Protein AF-A0A5K0VAE9-F1 (afdb_monomer)

Secondary structure (DSSP, 8-state):
-----TTB-HHHHHHHHHSS-HHHHHHHHHHHHHHHHHHHHHHHSBSS--GGGHHHHHHHHHHHHHHTT--HHHHHHTTGGGGS-S---BTTB-BHHHHHTSTTHHHHHHHHSS-TTSHHHHHHHHHHHHHHHHHHHTT--HHHHHHHHHHHHHHHHHH-SSS-HHHHHHHHHT-S--BPP-

Foldseek 3Di:
DQQDLPQFPLVQLLVCQVVPVLLQNLLLLLLSLLLSLLVVCLVPQFSADAPVCLVVVLVVSLVVSVVSNRDSCSCVVSVVSLSRDNALPQVRDTGLVSLCPQPLLVLLLVLLLDQLPDVVSLVSNVVSVVVSLCSRNPPDDDVSSVSVLSSSLSSSSSVNPPYDNQRNSCSSSVHPDGGDDD

Nearest PDB structures (foldseek):
  6cip-assembly1_B  TM=4.469E-01  e=4.928E+00  Moorella thermoacetica ATCC 39073
  6cio-assembly2_C  TM=4.211E-01  e=5.435E+00  Moorella thermoacetica ATCC 39073

Organism: NCBI:txid210225

InterPro domains:
  IPR043891 SPARK domain [PF19160] (1-148)

Radius of gyration: 15.4 Å; Cα contacts (8 Å, |Δi|>4): 280; chains: 1; bounding box: 35×40×41 Å

Mean predicted aligned error: 5.02 Å

Structure (mmCIF, N/CA/C/O backbone):
data_AF-A0A5K0VAE9-F1
#
_entry.id   AF-A0A5K0VAE9-F1
#
loop_
_atom_site.group_PDB
_atom_site.id
_atom_site.type_symbol
_atom_site.label_atom_id
_atom_site.label_alt_id
_atom_site.label_comp_id
_atom_site.label_asym_id
_atom_site.label_entity_id
_atom_site.label_seq_id
_atom_site.pdbx_PDB_ins_code
_atom_site.Cartn_x
_atom_site.Cartn_y
_atom_site.Cartn_z
_atom_site.occupancy
_atom_site.B_iso_or_equiv
_atom_site.auth_seq_id
_atom_site.auth_comp_id
_atom_site.auth_asym_id
_atom_site.auth_atom_id
_atom_site.pdbx_PDB_model_num
ATOM 1 N N . CYS A 1 1 ? -4.876 -12.327 -9.443 1.00 90.69 1 CYS A N 1
ATOM 2 C CA . CYS A 1 1 ? -4.536 -11.531 -8.250 1.00 90.69 1 CYS A CA 1
ATOM 3 C C . CYS A 1 1 ? -5.481 -10.339 -8.162 1.00 90.69 1 CYS A C 1
ATOM 5 O O . CYS A 1 1 ? -5.686 -9.727 -9.202 1.00 90.69 1 CYS A O 1
ATOM 7 N N . PRO A 1 2 ? -6.063 -10.003 -6.994 1.00 92.00 2 PRO A N 1
ATOM 8 C CA . PRO A 1 2 ? -6.942 -8.837 -6.859 1.00 92.00 2 PRO A CA 1
ATOM 9 C C . PRO A 1 2 ? -6.206 -7.499 -6.647 1.00 92.00 2 PRO A C 1
ATOM 11 O O . PRO A 1 2 ? -6.856 -6.464 -6.541 1.00 92.00 2 PRO A O 1
ATOM 14 N N . LEU A 1 3 ? -4.872 -7.501 -6.550 1.00 92.94 3 LEU A N 1
ATOM 15 C CA . LEU A 1 3 ? -4.084 -6.280 -6.390 1.00 92.94 3 LEU A CA 1
ATOM 16 C C . LEU A 1 3 ? -3.934 -5.568 -7.733 1.00 92.94 3 LEU A C 1
ATOM 18 O O . LEU A 1 3 ? -3.272 -6.072 -8.638 1.00 92.94 3 LEU A O 1
ATOM 22 N N . ASP A 1 4 ? -4.539 -4.388 -7.833 1.00 91.44 4 ASP A N 1
ATOM 23 C CA . ASP A 1 4 ? -4.518 -3.561 -9.034 1.00 91.44 4 ASP A CA 1
ATOM 24 C C . ASP A 1 4 ? -3.496 -2.418 -8.930 1.00 91.44 4 ASP A C 1
ATOM 26 O O . ASP A 1 4 ? -3.670 -1.467 -8.158 1.00 91.44 4 ASP A O 1
ATOM 30 N N . LEU A 1 5 ? -2.449 -2.504 -9.753 1.00 92.38 5 LEU A N 1
ATOM 31 C CA . LEU A 1 5 ? -1.377 -1.510 -9.873 1.00 92.38 5 LEU A CA 1
ATOM 32 C C . LEU A 1 5 ? -1.713 -0.374 -10.858 1.00 92.38 5 LEU A C 1
ATOM 34 O O . LEU A 1 5 ? -0.865 0.487 -11.105 1.00 92.38 5 LEU A O 1
ATOM 38 N N . SER A 1 6 ? -2.915 -0.345 -11.440 1.00 90.44 6 SER A N 1
ATOM 39 C CA . SER A 1 6 ? -3.319 0.665 -12.422 1.00 90.44 6 SER A CA 1
ATOM 40 C C . SER A 1 6 ? -3.149 2.110 -11.922 1.00 90.44 6 SER A C 1
ATOM 42 O O . SER A 1 6 ? -3.259 2.424 -10.731 1.00 90.44 6 SER A O 1
ATOM 44 N N . GLY A 1 7 ? -2.859 3.026 -12.846 1.00 87.50 7 GLY A N 1
ATOM 45 C CA . GLY A 1 7 ? -2.622 4.441 -12.542 1.00 87.50 7 GLY A CA 1
ATOM 46 C C . GLY A 1 7 ? -1.246 4.748 -11.942 1.00 87.50 7 GLY A C 1
ATOM 47 O O . GLY A 1 7 ? -0.912 5.926 -11.815 1.00 87.50 7 GLY A O 1
ATOM 48 N N . SER A 1 8 ? -0.440 3.732 -11.617 1.00 92.12 8 SER A N 1
ATOM 49 C CA . SER A 1 8 ? 0.947 3.896 -11.170 1.00 92.12 8 SER A CA 1
ATOM 50 C C . SER A 1 8 ? 1.837 4.459 -12.282 1.00 92.12 8 SER A C 1
ATOM 52 O O . SER A 1 8 ? 1.737 4.068 -13.445 1.00 92.12 8 SER A O 1
ATOM 54 N N . ASN A 1 9 ? 2.742 5.365 -11.927 1.00 93.12 9 ASN A N 1
ATOM 55 C CA . ASN A 1 9 ? 3.732 5.931 -12.839 1.00 93.12 9 ASN A CA 1
ATOM 56 C C . ASN A 1 9 ? 4.975 5.033 -12.901 1.00 93.12 9 ASN A C 1
ATOM 58 O O . ASN A 1 9 ? 6.004 5.306 -12.279 1.00 93.12 9 ASN A O 1
ATOM 62 N N . PHE A 1 10 ? 4.868 3.928 -13.635 1.00 94.00 10 PHE A N 1
ATOM 63 C CA . PHE A 1 10 ? 5.978 2.991 -13.784 1.00 94.00 10 PHE A CA 1
ATOM 64 C C . PHE A 1 10 ? 7.254 3.586 -14.403 1.00 94.00 10 PHE A C 1
ATOM 66 O O . PHE A 1 10 ? 8.324 3.196 -13.941 1.00 94.00 10 PHE A O 1
ATOM 73 N N . PRO A 1 11 ? 7.205 4.528 -15.372 1.00 93.44 11 PRO A N 1
ATOM 74 C CA . PRO A 1 11 ? 8.417 5.163 -15.893 1.00 93.44 11 PRO A CA 1
ATOM 75 C C . PRO A 1 11 ? 9.315 5.782 -14.812 1.00 93.44 11 PRO A C 1
ATOM 77 O O . PRO A 1 11 ? 10.532 5.606 -14.849 1.00 93.44 11 PRO A O 1
ATOM 80 N N . GLU A 1 12 ? 8.729 6.456 -13.818 1.00 92.06 12 GLU A N 1
ATOM 81 C CA . GLU A 1 12 ? 9.485 7.058 -12.711 1.00 92.06 12 GLU A CA 1
ATOM 82 C C . GLU A 1 12 ? 10.163 5.979 -11.844 1.00 92.06 12 GLU A C 1
ATOM 84 O O . GLU A 1 12 ? 11.340 6.091 -11.498 1.00 92.06 12 GLU A O 1
ATOM 89 N N . ALA A 1 13 ? 9.449 4.886 -11.555 1.00 93.12 13 ALA A N 1
ATOM 90 C CA . ALA A 1 13 ? 10.000 3.753 -10.817 1.00 93.12 13 ALA A CA 1
ATOM 91 C C . ALA A 1 13 ? 11.112 3.034 -11.597 1.00 93.12 13 ALA A C 1
ATOM 93 O O . ALA A 1 13 ? 12.153 2.715 -11.026 1.00 93.12 13 ALA A O 1
ATOM 94 N N . ALA A 1 14 ? 10.927 2.815 -12.901 1.00 94.12 14 ALA A N 1
ATOM 95 C CA . ALA A 1 14 ? 11.929 2.201 -13.765 1.00 94.12 14 ALA A CA 1
ATOM 96 C C . ALA A 1 14 ? 13.221 3.035 -13.803 1.00 94.12 14 ALA A C 1
ATOM 98 O O . ALA A 1 14 ? 14.310 2.473 -13.663 1.00 94.12 14 ALA A O 1
ATOM 99 N N . SER A 1 15 ? 13.108 4.369 -13.882 1.00 93.06 15 SER A N 1
ATOM 100 C CA . SER A 1 15 ? 14.258 5.280 -13.775 1.00 93.06 15 SER A CA 1
ATOM 101 C C . SER A 1 15 ? 14.989 5.089 -12.445 1.00 93.06 15 SER A C 1
ATOM 103 O O . SER A 1 15 ? 16.183 4.786 -12.441 1.00 93.06 15 SER A O 1
ATOM 105 N N . ALA A 1 16 ? 14.265 5.139 -11.320 1.00 93.06 16 ALA A N 1
ATOM 106 C CA . ALA A 1 16 ? 14.843 4.950 -9.987 1.00 93.06 16 ALA A CA 1
ATOM 107 C C . ALA A 1 16 ? 15.542 3.586 -9.826 1.00 93.06 16 ALA A C 1
ATOM 109 O O . ALA A 1 16 ? 16.588 3.487 -9.188 1.00 93.06 16 ALA A O 1
ATOM 110 N N . CYS A 1 17 ? 14.996 2.531 -10.432 1.00 92.75 17 CYS A N 1
ATOM 111 C CA . CYS A 1 17 ? 15.580 1.192 -10.402 1.00 92.75 17 CYS A CA 1
ATOM 112 C C . CYS A 1 17 ? 16.797 1.014 -11.324 1.00 92.75 17 CYS A C 1
ATOM 114 O O . CYS A 1 17 ? 17.567 0.071 -11.130 1.00 92.75 17 CYS A O 1
ATOM 116 N N . SER A 1 18 ? 16.996 1.910 -12.294 1.00 89.00 18 SER A N 1
ATOM 117 C CA . SER A 1 18 ? 18.148 1.897 -13.202 1.00 89.00 18 SER A CA 1
ATOM 118 C C . SER A 1 18 ? 19.377 2.631 -12.642 1.00 89.00 18 SER A C 1
ATOM 120 O O . SER A 1 18 ? 20.510 2.242 -12.925 1.00 89.00 18 SER A O 1
ATOM 122 N N . GLU A 1 19 ? 19.177 3.626 -11.773 1.00 77.12 19 GLU A N 1
ATOM 123 C CA . GLU A 1 19 ? 20.218 4.525 -11.238 1.00 77.12 19 GLU A CA 1
ATOM 124 C C . GLU A 1 19 ? 21.081 3.915 -10.109 1.00 77.12 19 GLU A C 1
ATOM 126 O O . GLU A 1 19 ? 21.749 4.630 -9.368 1.00 77.12 19 GLU A O 1
ATOM 131 N N . GLN A 1 20 ? 21.073 2.587 -9.940 1.00 77.69 20 GLN A N 1
ATOM 132 C CA . GLN A 1 20 ? 21.693 1.858 -8.814 1.00 77.69 20 GLN A CA 1
ATOM 133 C C . GLN A 1 20 ? 21.207 2.274 -7.406 1.00 77.69 20 GLN A C 1
ATOM 135 O O . GLN A 1 20 ? 21.633 1.668 -6.417 1.00 77.69 20 GLN A O 1
ATOM 140 N N . ASP A 1 21 ? 20.259 3.209 -7.285 1.00 87.62 21 ASP A N 1
ATOM 141 C CA . ASP A 1 21 ? 19.593 3.550 -6.027 1.00 87.62 21 ASP A CA 1
ATOM 142 C C . ASP A 1 21 ? 18.516 2.512 -5.683 1.00 87.62 21 ASP A C 1
ATOM 144 O O . ASP A 1 21 ? 17.305 2.694 -5.849 1.00 87.62 21 ASP A O 1
ATOM 148 N N . ARG A 1 22 ? 18.987 1.376 -5.160 1.00 91.38 22 ARG A N 1
ATOM 149 C CA . ARG A 1 22 ? 18.122 0.281 -4.701 1.00 91.38 22 ARG A CA 1
ATOM 150 C C . ARG A 1 22 ? 17.108 0.749 -3.659 1.00 91.38 22 ARG A C 1
ATOM 152 O O . ARG A 1 22 ? 16.002 0.221 -3.625 1.00 91.38 22 ARG A O 1
ATOM 159 N N . GLY A 1 23 ? 17.467 1.716 -2.814 1.00 92.75 23 GLY A N 1
ATOM 160 C CA . GLY A 1 23 ? 16.584 2.223 -1.768 1.00 92.75 23 GLY A CA 1
ATOM 161 C C . GLY A 1 23 ? 15.380 2.948 -2.359 1.00 92.75 23 GLY A C 1
ATOM 162 O O . GLY A 1 23 ? 14.241 2.645 -1.998 1.00 92.75 23 GLY A O 1
ATOM 163 N N . ASN A 1 24 ? 15.627 3.862 -3.296 1.00 93.81 24 ASN A N 1
ATOM 164 C CA . ASN A 1 24 ? 14.572 4.587 -3.995 1.00 93.81 24 ASN A CA 1
ATOM 165 C C . ASN A 1 24 ? 13.713 3.649 -4.858 1.00 93.81 24 ASN A C 1
ATOM 167 O O . ASN A 1 24 ? 12.487 3.701 -4.779 1.00 93.81 24 ASN A O 1
ATOM 171 N N . CYS A 1 25 ? 14.336 2.706 -5.575 1.00 95.38 25 CYS A N 1
ATOM 172 C CA . CYS A 1 25 ? 13.623 1.660 -6.314 1.00 95.38 25 CYS A CA 1
ATOM 173 C C . CYS A 1 25 ? 12.627 0.890 -5.431 1.00 95.38 25 CYS A C 1
ATOM 175 O O . CYS A 1 25 ? 11.441 0.791 -5.754 1.00 95.38 25 CYS A O 1
ATOM 177 N N . CYS A 1 26 ? 13.077 0.408 -4.265 1.00 95.38 26 CYS A N 1
ATOM 178 C CA . CYS A 1 26 ? 12.203 -0.325 -3.355 1.00 95.38 26 CYS A CA 1
ATOM 179 C C . CYS A 1 26 ? 11.059 0.534 -2.818 1.00 95.38 26 CYS A C 1
ATOM 181 O O . CYS A 1 26 ? 9.949 0.027 -2.685 1.00 95.38 26 CYS A O 1
ATOM 183 N N . ARG A 1 27 ? 11.283 1.829 -2.556 1.00 94.69 27 ARG A N 1
ATOM 184 C CA . ARG A 1 27 ? 10.214 2.734 -2.105 1.00 94.69 27 ARG A CA 1
ATOM 185 C C . ARG A 1 27 ? 9.108 2.880 -3.149 1.00 94.69 27 ARG A C 1
ATOM 187 O O . ARG A 1 27 ? 7.943 2.809 -2.771 1.00 94.69 27 ARG A O 1
ATOM 194 N N . TYR A 1 28 ? 9.445 3.019 -4.434 1.00 95.50 28 TYR A N 1
ATOM 195 C CA . TYR A 1 28 ? 8.448 3.052 -5.513 1.00 95.50 28 TYR A CA 1
ATOM 196 C C . TYR A 1 28 ? 7.664 1.740 -5.606 1.00 95.50 28 TYR A C 1
ATOM 198 O O . TYR A 1 28 ? 6.434 1.753 -5.596 1.00 95.50 28 TYR A O 1
ATOM 206 N N . MET A 1 29 ? 8.364 0.602 -5.632 1.00 95.12 29 MET A N 1
ATOM 207 C CA . MET A 1 29 ? 7.718 -0.713 -5.697 1.00 95.12 29 MET A CA 1
ATOM 208 C C . MET A 1 29 ? 6.792 -0.957 -4.499 1.00 95.12 29 MET A C 1
ATOM 210 O O . MET A 1 29 ? 5.658 -1.405 -4.667 1.00 95.12 29 MET A O 1
ATOM 214 N N . HIS A 1 30 ? 7.253 -0.641 -3.285 1.00 94.94 30 HIS A N 1
ATOM 215 C CA . HIS A 1 30 ? 6.461 -0.787 -2.062 1.00 94.94 30 HIS A CA 1
ATOM 216 C C . HIS A 1 30 ? 5.253 0.148 -2.064 1.00 94.94 30 HIS A C 1
ATOM 218 O O . HIS A 1 30 ? 4.175 -0.278 -1.661 1.00 94.94 30 HIS A O 1
ATOM 224 N N . ALA A 1 31 ? 5.398 1.376 -2.572 1.00 94.44 31 ALA A N 1
ATOM 225 C CA . ALA A 1 31 ? 4.291 2.316 -2.697 1.00 94.44 31 ALA A CA 1
ATOM 226 C C . ALA A 1 31 ? 3.200 1.804 -3.648 1.00 94.44 31 ALA A C 1
ATOM 228 O O . ALA A 1 31 ? 2.020 1.872 -3.307 1.00 94.44 31 ALA A O 1
ATOM 229 N N . PHE A 1 32 ? 3.567 1.250 -4.809 1.00 94.50 32 PHE A N 1
ATOM 230 C CA . PHE A 1 32 ? 2.589 0.696 -5.751 1.00 94.50 32 PHE A CA 1
ATOM 231 C C . PHE A 1 32 ? 1.813 -0.476 -5.148 1.00 94.50 32 PHE A C 1
ATOM 233 O O . PHE A 1 32 ? 0.584 -0.503 -5.219 1.00 94.50 32 PHE A O 1
ATOM 240 N N . VAL A 1 33 ? 2.510 -1.408 -4.491 1.00 93.88 33 VAL A N 1
ATOM 241 C CA . VAL A 1 33 ? 1.850 -2.530 -3.808 1.00 93.88 33 VAL A CA 1
ATOM 242 C C . VAL A 1 33 ? 0.961 -2.039 -2.673 1.00 93.88 33 VAL A C 1
ATOM 244 O O . VAL A 1 33 ? -0.175 -2.491 -2.560 1.00 93.88 33 VAL A O 1
ATOM 247 N N . ALA A 1 34 ? 1.422 -1.084 -1.866 1.00 92.56 34 ALA A N 1
ATOM 248 C CA . ALA A 1 34 ? 0.632 -0.541 -0.769 1.00 92.56 34 ALA A CA 1
ATOM 249 C C . ALA A 1 34 ? -0.658 0.132 -1.266 1.00 92.56 34 ALA A C 1
ATOM 251 O O . ALA A 1 34 ? -1.715 -0.068 -0.671 1.00 92.56 34 ALA A O 1
ATOM 252 N N . ILE A 1 35 ? -0.605 0.879 -2.377 1.00 92.38 35 ILE A N 1
ATOM 253 C CA . ILE A 1 35 ? -1.799 1.458 -3.017 1.00 92.38 35 ILE A CA 1
ATOM 254 C C . ILE A 1 35 ? -2.741 0.353 -3.509 1.00 92.38 35 ILE A C 1
ATOM 256 O O . ILE A 1 35 ? -3.948 0.435 -3.282 1.00 92.38 35 ILE A O 1
ATOM 260 N N . ALA A 1 36 ? -2.214 -0.689 -4.153 1.00 93.06 36 ALA A N 1
ATOM 261 C CA . ALA A 1 36 ? -3.020 -1.805 -4.639 1.00 93.06 36 ALA A CA 1
ATOM 262 C C . ALA A 1 36 ? -3.711 -2.561 -3.487 1.00 93.06 36 ALA A C 1
ATOM 264 O O . ALA A 1 36 ? -4.904 -2.859 -3.564 1.00 93.06 36 ALA A O 1
ATOM 265 N N . VAL A 1 37 ? -2.990 -2.807 -2.388 1.00 91.75 37 VAL A N 1
ATOM 266 C CA . VAL A 1 37 ? -3.537 -3.408 -1.162 1.00 91.75 37 VAL A CA 1
ATOM 267 C C . VAL A 1 37 ? -4.592 -2.503 -0.534 1.00 91.75 37 VAL A C 1
ATOM 269 O O . VAL A 1 37 ? -5.656 -2.977 -0.151 1.00 91.75 37 VAL A O 1
ATOM 272 N N . ALA A 1 38 ? -4.349 -1.195 -0.480 1.00 91.44 38 ALA A N 1
ATOM 273 C CA . ALA A 1 38 ? -5.317 -0.237 0.030 1.00 91.44 38 ALA A CA 1
ATOM 274 C C . ALA A 1 38 ? -6.624 -0.221 -0.778 1.00 91.44 38 ALA A C 1
ATOM 276 O O . ALA A 1 38 ? -7.709 -0.195 -0.201 1.00 91.44 38 ALA A O 1
ATOM 277 N N . ARG A 1 39 ? -6.540 -0.280 -2.114 1.00 91.25 39 ARG A N 1
ATOM 278 C CA . ARG A 1 39 ? -7.715 -0.390 -2.995 1.00 91.25 39 ARG A CA 1
ATOM 279 C C . ARG A 1 39 ? -8.481 -1.685 -2.743 1.00 91.25 39 ARG A C 1
ATOM 281 O O . ARG A 1 39 ? -9.701 -1.657 -2.615 1.00 91.25 39 ARG A O 1
ATOM 288 N N . TYR A 1 40 ? -7.767 -2.800 -2.620 1.00 91.94 40 TYR A N 1
ATOM 289 C CA . TYR A 1 40 ? -8.365 -4.084 -2.267 1.00 91.94 40 TYR A CA 1
ATOM 290 C C . TYR A 1 40 ? -9.064 -4.037 -0.895 1.00 91.94 40 TYR A C 1
ATOM 292 O O . TYR A 1 40 ? -10.200 -4.499 -0.762 1.00 91.94 40 TYR A O 1
ATOM 300 N N . ALA A 1 41 ? -8.432 -3.421 0.105 1.00 91.81 41 ALA A N 1
ATOM 301 C CA . ALA A 1 41 ? -8.994 -3.248 1.441 1.00 91.81 41 ALA A CA 1
ATOM 302 C C . ALA A 1 41 ? -10.222 -2.331 1.449 1.00 91.81 41 ALA A C 1
ATOM 304 O O . ALA A 1 41 ? -11.174 -2.600 2.172 1.00 91.81 41 ALA A O 1
ATOM 305 N N . ASN A 1 42 ? -10.246 -1.293 0.611 1.00 91.19 42 ASN A N 1
ATOM 306 C CA . ASN A 1 42 ? -11.409 -0.421 0.455 1.00 91.19 42 ASN A CA 1
ATOM 307 C C . ASN A 1 42 ? -12.640 -1.180 -0.075 1.00 91.19 42 ASN A C 1
ATOM 309 O O . ASN A 1 42 ? -13.763 -0.918 0.341 1.00 91.19 42 ASN A O 1
ATOM 313 N N . VAL A 1 43 ? -12.434 -2.153 -0.970 1.00 91.56 43 VAL A N 1
ATOM 314 C CA . VAL A 1 43 ? -13.525 -2.962 -1.540 1.00 91.56 43 VAL A CA 1
ATOM 315 C C . VAL A 1 43 ? -13.953 -4.094 -0.604 1.00 91.56 43 VAL A C 1
ATOM 317 O O . VAL A 1 43 ? -15.140 -4.388 -0.491 1.00 91.56 43 VAL A O 1
ATOM 320 N N . THR A 1 44 ? -13.001 -4.761 0.050 1.00 92.62 44 THR A N 1
ATOM 321 C CA . THR A 1 44 ? -13.262 -6.013 0.788 1.00 92.62 44 THR A CA 1
ATOM 322 C C . THR A 1 44 ? -13.309 -5.858 2.305 1.00 92.62 44 THR A C 1
ATOM 324 O O . THR A 1 44 ? -13.733 -6.777 3.004 1.00 92.62 44 THR A O 1
ATOM 327 N N . GLY A 1 45 ? -12.811 -4.742 2.837 1.00 92.00 45 GLY A N 1
ATOM 328 C CA . GLY A 1 45 ? -12.558 -4.538 4.263 1.00 92.00 45 GLY A CA 1
ATOM 329 C C . GLY A 1 45 ? -11.369 -5.332 4.821 1.00 92.00 45 GLY A C 1
ATOM 330 O O . GLY A 1 45 ? -11.036 -5.153 5.992 1.00 92.00 45 GLY A O 1
ATOM 331 N N . ARG A 1 46 ? -10.717 -6.196 4.028 1.00 91.44 46 ARG A N 1
ATOM 332 C CA . ARG A 1 46 ? -9.586 -7.035 4.457 1.00 91.44 46 ARG A CA 1
ATOM 333 C C . ARG A 1 46 ? -8.259 -6.397 4.075 1.00 91.44 46 ARG A C 1
ATOM 335 O O . ARG A 1 46 ? -8.094 -5.923 2.958 1.00 91.44 46 ARG A O 1
ATOM 342 N N . LEU A 1 47 ? -7.294 -6.443 4.983 1.00 89.25 47 LEU A N 1
ATOM 343 C CA . LEU A 1 47 ? -5.970 -5.873 4.754 1.00 89.25 47 LEU A CA 1
ATOM 344 C C . LEU A 1 47 ? -5.108 -6.802 3.882 1.00 89.25 47 LEU A C 1
ATOM 346 O O . LEU A 1 47 ? -4.383 -6.324 3.022 1.00 89.25 47 LEU A O 1
ATOM 350 N N . GLY A 1 48 ? -5.217 -8.122 4.044 1.00 87.38 48 GLY A N 1
ATOM 351 C CA . GLY A 1 48 ? -4.450 -9.097 3.261 1.00 87.38 48 GLY A CA 1
ATOM 352 C C . GLY A 1 48 ? -5.265 -9.836 2.199 1.00 87.38 48 GLY A C 1
ATOM 353 O O . GLY A 1 48 ? -6.480 -10.032 2.337 1.00 87.38 48 GLY A O 1
ATOM 354 N N . VAL A 1 49 ? -4.580 -10.281 1.142 1.00 89.50 49 VAL A N 1
ATOM 355 C CA . VAL A 1 49 ? -5.158 -11.180 0.129 1.00 89.50 49 VAL A CA 1
ATOM 356 C C . VAL A 1 49 ? -5.343 -12.595 0.702 1.00 89.50 49 VAL A C 1
ATOM 358 O O . VAL A 1 49 ? -4.636 -12.968 1.641 1.00 89.50 49 VAL A O 1
ATOM 361 N N . PRO A 1 50 ? -6.270 -13.411 0.167 1.00 89.62 50 PRO A N 1
ATOM 362 C CA . PRO A 1 50 ? -6.416 -14.808 0.574 1.00 89.62 50 PRO A CA 1
ATOM 363 C C . PRO A 1 50 ? -5.103 -15.598 0.439 1.00 89.62 50 PRO A C 1
ATOM 365 O O . PRO A 1 50 ? -4.330 -15.371 -0.494 1.00 89.62 50 PRO A O 1
ATOM 368 N N . SER A 1 51 ? -4.842 -16.528 1.365 1.00 87.44 51 SER A N 1
ATOM 369 C CA . SER A 1 51 ? -3.569 -17.267 1.426 1.00 87.44 51 SER A CA 1
ATOM 370 C C . SER A 1 51 ? -3.292 -18.115 0.187 1.00 87.44 51 SER A C 1
ATOM 372 O O . SER A 1 51 ? -2.145 -18.255 -0.218 1.00 87.44 51 SER A O 1
ATOM 374 N N . ASP A 1 52 ? -4.339 -18.647 -0.435 1.00 89.38 52 ASP A N 1
ATOM 375 C CA . ASP A 1 52 ? -4.293 -19.404 -1.688 1.00 89.38 52 ASP A CA 1
ATOM 376 C C . ASP A 1 52 ? -3.990 -18.533 -2.921 1.00 89.38 52 ASP A C 1
ATOM 378 O O . ASP A 1 52 ? -3.687 -19.061 -3.989 1.00 89.38 52 ASP A O 1
ATOM 382 N N . MET A 1 53 ? -4.030 -17.202 -2.788 1.00 90.81 53 MET A N 1
ATOM 383 C CA . MET A 1 53 ? -3.770 -16.255 -3.878 1.00 90.81 53 MET A CA 1
ATOM 384 C C . MET A 1 53 ? -2.416 -15.543 -3.784 1.00 90.81 53 MET A C 1
ATOM 386 O O . MET A 1 53 ? -2.076 -14.797 -4.704 1.00 90.81 53 MET A O 1
ATOM 390 N N . VAL A 1 54 ? -1.638 -15.744 -2.715 1.00 89.06 54 VAL A N 1
ATOM 391 C CA . VAL A 1 54 ? -0.377 -15.012 -2.473 1.00 89.06 54 VAL A CA 1
ATOM 392 C C . VAL A 1 54 ? 0.628 -15.233 -3.586 1.00 89.06 54 VAL A C 1
ATOM 394 O O . VAL A 1 54 ? 1.118 -14.260 -4.151 1.00 89.06 54 VAL A O 1
ATOM 397 N N . ASP A 1 55 ? 0.902 -16.491 -3.932 1.00 90.75 55 ASP A N 1
ATOM 398 C CA . ASP A 1 55 ? 1.895 -16.827 -4.954 1.00 90.75 55 ASP A CA 1
ATOM 399 C C . ASP A 1 55 ? 1.467 -16.281 -6.318 1.00 90.75 55 ASP A C 1
ATOM 401 O O . ASP A 1 55 ? 2.246 -15.624 -7.006 1.00 90.75 55 ASP A O 1
ATOM 405 N N . ALA A 1 56 ? 0.185 -16.439 -6.663 1.00 93.06 56 ALA A N 1
ATOM 406 C CA . ALA A 1 56 ? -0.384 -15.868 -7.880 1.00 93.06 56 ALA A CA 1
ATOM 407 C C . ALA A 1 56 ? -0.295 -14.331 -7.900 1.00 93.06 56 ALA A C 1
ATOM 409 O O . ALA A 1 56 ? -0.116 -13.732 -8.961 1.00 93.06 56 ALA A O 1
ATOM 410 N N . CYS A 1 57 ? -0.417 -13.676 -6.743 1.00 93.81 57 CYS A N 1
ATOM 411 C CA . CYS A 1 57 ? -0.213 -12.238 -6.614 1.00 93.81 57 CYS A CA 1
ATOM 412 C C . CYS A 1 57 ? 1.239 -11.824 -6.743 1.00 93.81 57 CYS A C 1
ATOM 414 O O . CYS A 1 57 ? 1.521 -10.870 -7.461 1.00 93.81 57 CYS A O 1
ATOM 416 N N . LEU A 1 58 ? 2.155 -12.537 -6.097 1.00 93.00 58 LEU A N 1
ATOM 417 C CA . LEU A 1 58 ? 3.573 -12.253 -6.207 1.00 93.00 58 LEU A CA 1
ATOM 418 C C . LEU A 1 58 ? 4.041 -12.391 -7.658 1.00 93.00 58 LEU A C 1
ATOM 420 O O . LEU A 1 58 ? 4.714 -11.488 -8.150 1.00 93.00 58 LEU A O 1
ATOM 424 N N . THR A 1 59 ? 3.629 -13.453 -8.355 1.00 94.19 59 THR A N 1
ATOM 425 C CA . THR A 1 59 ? 3.911 -13.645 -9.783 1.00 94.19 59 THR A CA 1
ATOM 426 C C . THR A 1 59 ? 3.320 -12.516 -10.619 1.00 94.19 59 THR A C 1
ATOM 428 O O . THR A 1 59 ? 4.062 -11.819 -11.300 1.00 94.19 59 THR A O 1
ATOM 431 N N . SER A 1 60 ? 2.014 -12.257 -10.502 1.00 95.44 60 SER A N 1
ATOM 432 C CA . SER A 1 60 ? 1.330 -11.241 -11.314 1.00 95.44 60 SER A CA 1
ATOM 433 C C . SER A 1 60 ? 1.887 -9.826 -11.105 1.00 95.44 60 SER A C 1
ATOM 435 O O . SER A 1 60 ? 2.082 -9.089 -12.073 1.00 95.44 60 SER A O 1
ATOM 437 N N . VAL A 1 61 ? 2.183 -9.439 -9.859 1.00 95.25 61 VAL A N 1
ATOM 438 C CA . VAL A 1 61 ? 2.803 -8.142 -9.546 1.00 95.25 61 VAL A CA 1
ATOM 439 C C . VAL A 1 61 ? 4.224 -8.086 -10.105 1.00 95.25 61 VAL A C 1
ATOM 441 O O . VAL A 1 61 ? 4.588 -7.081 -10.708 1.00 95.25 61 VAL A O 1
ATOM 444 N N . SER A 1 62 ? 5.019 -9.149 -9.946 1.00 95.06 62 SER A N 1
ATOM 445 C CA . SER A 1 62 ? 6.398 -9.197 -10.454 1.00 95.06 62 SER A CA 1
ATOM 446 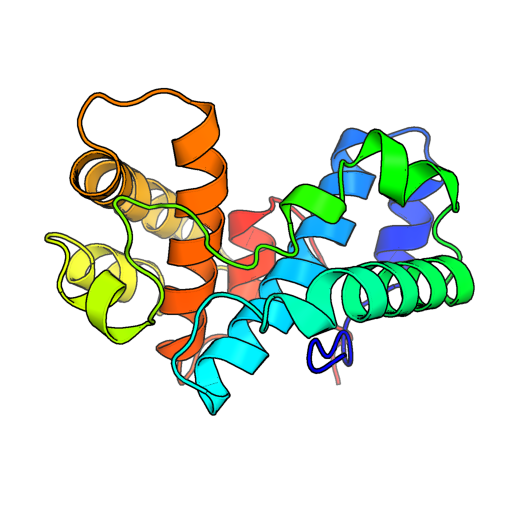C C . SER A 1 62 ? 6.443 -9.073 -11.976 1.00 95.06 62 SER A C 1
ATOM 448 O O . SER A 1 62 ? 7.154 -8.214 -12.489 1.00 95.06 62 SER A O 1
ATOM 450 N N . GLU A 1 63 ? 5.619 -9.846 -12.687 1.00 95.62 63 GLU A N 1
ATOM 451 C CA . GLU A 1 63 ? 5.490 -9.785 -14.149 1.00 95.62 63 GLU A CA 1
ATOM 452 C C . GLU A 1 63 ? 5.052 -8.397 -14.622 1.00 95.62 63 GLU A C 1
ATOM 454 O O . GLU A 1 63 ? 5.575 -7.882 -15.608 1.00 95.62 63 GLU A O 1
ATOM 459 N N . THR A 1 64 ? 4.133 -7.752 -13.895 1.00 95.69 64 THR A N 1
ATOM 460 C CA . THR A 1 64 ? 3.702 -6.384 -14.212 1.00 95.69 64 THR A CA 1
ATOM 461 C C . THR A 1 64 ? 4.862 -5.398 -14.067 1.00 95.69 64 THR A C 1
ATOM 463 O O . THR A 1 64 ? 5.102 -4.599 -14.966 1.00 95.69 64 THR A O 1
ATOM 466 N N . LEU A 1 65 ? 5.610 -5.447 -12.961 1.00 95.00 65 LEU A N 1
ATOM 467 C CA . LEU A 1 65 ? 6.757 -4.559 -12.740 1.00 95.00 65 LEU A CA 1
ATOM 468 C C . LEU A 1 65 ? 7.832 -4.756 -13.827 1.00 95.00 65 LEU A C 1
ATOM 470 O O . LEU A 1 65 ? 8.344 -3.772 -14.363 1.00 95.00 65 LEU A O 1
ATOM 474 N N . GLU A 1 66 ? 8.124 -6.007 -14.190 1.00 95.25 66 GLU A N 1
ATOM 475 C CA . GLU A 1 66 ? 9.073 -6.355 -15.256 1.00 95.25 66 GLU A CA 1
A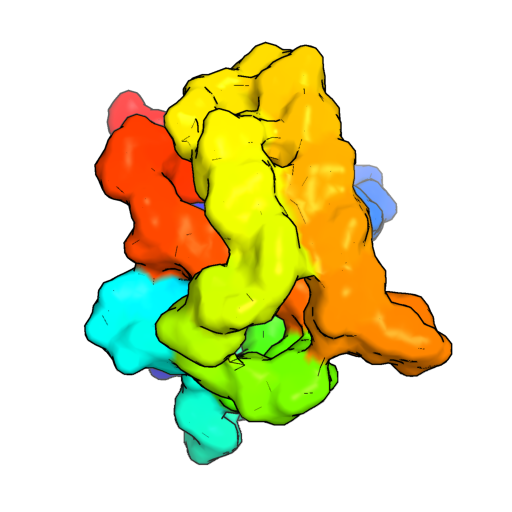TOM 476 C C . GLU A 1 66 ? 8.625 -5.854 -16.631 1.00 95.25 66 GLU A C 1
ATOM 478 O O . GLU A 1 66 ? 9.425 -5.261 -17.358 1.00 95.25 66 GLU A O 1
ATOM 483 N N . LEU A 1 67 ? 7.341 -6.020 -16.968 1.00 95.81 67 LEU A N 1
ATOM 484 C CA . LEU A 1 67 ? 6.754 -5.521 -18.215 1.00 95.81 67 LEU A CA 1
ATOM 485 C C . LEU A 1 67 ? 6.964 -4.010 -18.382 1.00 95.81 67 LEU A C 1
ATOM 487 O O . LEU A 1 67 ? 7.189 -3.533 -19.494 1.00 95.81 67 LEU A O 1
ATOM 491 N N . TYR A 1 68 ? 6.922 -3.260 -17.279 1.00 94.88 68 TYR A N 1
ATOM 492 C CA . TYR A 1 68 ? 7.146 -1.817 -17.271 1.00 94.88 68 TYR A CA 1
ATOM 493 C C . TYR A 1 68 ? 8.611 -1.401 -17.033 1.00 94.88 68 TYR A C 1
ATOM 495 O O . TYR A 1 68 ? 8.887 -0.231 -16.765 1.00 94.88 68 TYR A O 1
ATOM 503 N N . GLY A 1 69 ? 9.564 -2.326 -17.175 1.00 93.75 69 GLY A N 1
ATOM 504 C CA . GLY A 1 69 ? 10.995 -2.017 -17.210 1.00 93.75 69 GLY A CA 1
ATOM 505 C C . GLY A 1 69 ? 11.696 -2.001 -15.851 1.00 93.75 69 GLY A C 1
ATOM 506 O O . GLY A 1 69 ? 12.851 -1.581 -15.773 1.00 93.75 69 GLY A O 1
ATOM 507 N N . ILE A 1 70 ? 11.048 -2.470 -14.781 1.00 95.25 70 ILE A N 1
ATOM 508 C CA . ILE A 1 70 ? 11.718 -2.679 -13.493 1.00 95.25 70 ILE A CA 1
ATOM 509 C C . ILE A 1 70 ? 12.523 -3.990 -13.563 1.00 95.25 70 ILE A C 1
ATOM 511 O O . ILE A 1 70 ? 11.980 -5.017 -13.968 1.00 95.25 70 ILE A O 1
ATOM 515 N N . PRO A 1 71 ? 13.807 -4.009 -13.160 1.00 93.56 71 PRO A N 1
ATOM 516 C CA . PRO A 1 71 ? 14.624 -5.219 -13.203 1.00 93.56 71 PRO A CA 1
ATOM 517 C C . PRO A 1 71 ? 14.023 -6.376 -12.393 1.00 93.56 71 PRO A C 1
ATOM 519 O O . PRO A 1 71 ? 13.665 -6.202 -11.228 1.00 93.56 71 PRO A O 1
ATOM 522 N N . SER A 1 72 ? 14.012 -7.586 -12.957 1.00 90.50 72 SER A N 1
ATOM 523 C CA . SER A 1 72 ? 13.455 -8.788 -12.308 1.00 90.50 72 SER A CA 1
ATOM 524 C C . SER A 1 72 ? 14.070 -9.086 -10.937 1.00 90.50 72 SER A C 1
ATOM 526 O O . SER A 1 72 ? 13.387 -9.488 -9.994 1.00 90.50 72 SER A O 1
ATOM 528 N N . ASN A 1 73 ? 15.367 -8.811 -10.765 1.00 92.12 73 ASN A N 1
ATOM 529 C CA . ASN A 1 73 ? 16.060 -8.988 -9.489 1.00 92.12 73 ASN A CA 1
ATOM 530 C C . ASN A 1 73 ? 15.619 -7.994 -8.391 1.00 92.12 73 ASN A C 1
ATOM 532 O O . ASN A 1 73 ? 15.919 -8.242 -7.217 1.00 92.12 73 ASN A O 1
ATOM 536 N N . ALA A 1 74 ? 14.895 -6.919 -8.735 1.00 92.94 74 ALA A N 1
ATOM 537 C CA . ALA A 1 74 ? 14.359 -5.937 -7.793 1.00 92.94 74 ALA A CA 1
ATOM 538 C C . ALA A 1 74 ? 13.313 -6.514 -6.860 1.00 92.94 74 ALA A C 1
ATOM 540 O O . ALA A 1 74 ? 13.341 -6.239 -5.662 1.00 92.94 74 ALA A O 1
ATOM 541 N N . THR A 1 75 ? 12.470 -7.413 -7.358 1.00 90.75 75 THR A N 1
ATOM 542 C CA . THR A 1 75 ? 11.484 -8.131 -6.538 1.00 90.75 75 THR A CA 1
ATOM 543 C C . THR A 1 75 ? 12.154 -8.857 -5.365 1.00 90.75 75 THR A C 1
ATOM 545 O O . THR A 1 75 ? 11.674 -8.798 -4.229 1.00 90.75 75 THR A O 1
AT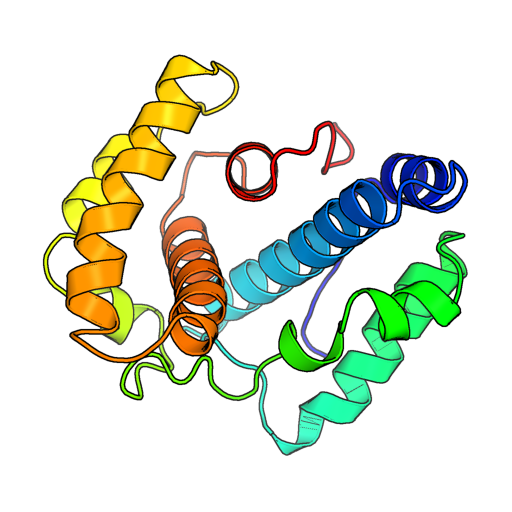OM 548 N N . LYS A 1 76 ? 13.328 -9.455 -5.615 1.00 90.94 76 LYS A N 1
ATOM 549 C CA . LYS A 1 76 ? 14.124 -10.179 -4.623 1.00 90.94 76 LYS A CA 1
ATOM 550 C C . LYS A 1 76 ? 14.824 -9.245 -3.640 1.00 90.94 76 LYS A C 1
ATOM 552 O O . LYS A 1 76 ? 14.674 -9.435 -2.435 1.00 90.94 76 LYS A O 1
ATOM 557 N N . TYR A 1 77 ? 15.586 -8.251 -4.110 1.00 92.75 77 TYR A N 1
ATOM 558 C CA . TYR A 1 77 ? 16.332 -7.384 -3.184 1.00 92.75 77 TYR A CA 1
ATOM 559 C C . TYR A 1 77 ? 15.430 -6.407 -2.417 1.00 92.75 77 TYR A C 1
ATOM 561 O O . TYR A 1 77 ? 15.768 -6.041 -1.294 1.00 92.75 77 TYR A O 1
ATOM 569 N N . CYS A 1 78 ? 14.269 -6.040 -2.968 1.00 92.56 78 CYS A N 1
ATOM 570 C CA . CYS A 1 78 ? 13.251 -5.251 -2.273 1.00 92.56 78 CYS A CA 1
ATOM 571 C C . CYS A 1 78 ? 12.314 -6.088 -1.401 1.00 92.56 78 CYS A C 1
ATOM 573 O O . CYS A 1 78 ? 11.438 -5.516 -0.755 1.00 92.56 78 CYS A O 1
ATOM 575 N N . GLN A 1 79 ? 12.479 -7.414 -1.369 1.00 90.88 79 GLN A N 1
ATOM 576 C CA . GLN A 1 79 ? 11.666 -8.321 -0.557 1.00 90.88 79 GLN A CA 1
ATOM 577 C C . GLN A 1 79 ? 10.159 -8.147 -0.816 1.00 90.88 79 GLN A C 1
ATOM 579 O O . GLN A 1 79 ? 9.360 -8.042 0.110 1.00 90.88 79 GLN A O 1
ATOM 584 N N . LEU A 1 80 ? 9.749 -8.109 -2.086 1.00 88.44 80 LEU A N 1
ATOM 585 C CA . LEU A 1 80 ? 8.359 -7.841 -2.470 1.00 88.44 80 LEU A CA 1
ATOM 586 C C . LEU A 1 80 ? 7.352 -8.800 -1.809 1.00 88.44 80 LEU A C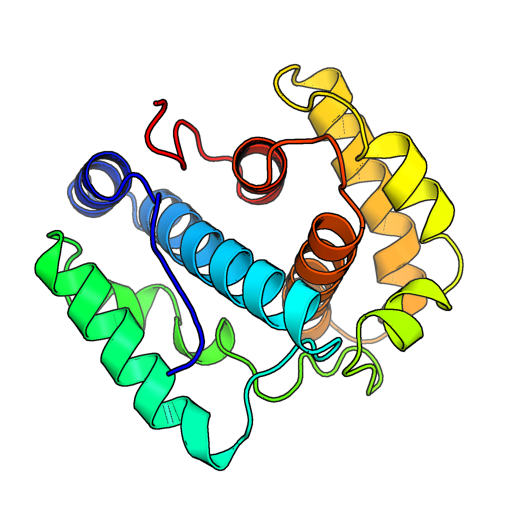 1
ATOM 588 O O . LEU A 1 80 ? 6.254 -8.387 -1.449 1.00 88.44 80 LEU A O 1
ATOM 592 N N . GLY A 1 81 ? 7.752 -10.055 -1.575 1.00 85.06 81 GLY A N 1
ATOM 593 C CA . GLY A 1 81 ? 6.914 -11.064 -0.923 1.00 85.06 81 GLY A CA 1
ATOM 594 C C . GLY A 1 81 ? 6.416 -10.665 0.469 1.00 85.06 81 GLY A C 1
ATOM 595 O O . GLY A 1 81 ? 5.287 -10.991 0.815 1.00 85.06 81 GLY A O 1
ATOM 596 N N . VAL A 1 82 ? 7.185 -9.891 1.248 1.00 84.19 82 VAL A N 1
ATOM 597 C CA . VAL A 1 82 ? 6.711 -9.421 2.568 1.00 84.19 82 VAL A CA 1
ATOM 598 C C . VAL A 1 82 ? 5.747 -8.234 2.471 1.00 84.19 82 VAL A C 1
ATOM 600 O O . VAL A 1 82 ? 5.123 -7.873 3.464 1.00 84.19 82 VAL A O 1
ATOM 603 N N . LYS A 1 83 ? 5.623 -7.621 1.287 1.00 85.19 83 LYS A N 1
ATOM 604 C CA . LYS A 1 83 ? 4.716 -6.496 1.008 1.00 85.19 83 LYS A CA 1
ATOM 605 C C . LYS A 1 83 ? 3.369 -6.923 0.435 1.00 85.19 83 LYS A C 1
ATOM 607 O O . LYS A 1 83 ? 2.473 -6.093 0.340 1.00 85.19 83 LYS A O 1
ATOM 612 N N . ILE A 1 84 ? 3.202 -8.209 0.125 1.00 81.62 84 ILE A N 1
ATOM 613 C CA . ILE A 1 84 ? 1.928 -8.828 -0.259 1.00 81.62 84 ILE A CA 1
ATOM 614 C C . ILE A 1 84 ? 1.516 -9.795 0.867 1.00 81.62 84 ILE A C 1
ATOM 616 O O . ILE A 1 84 ? 1.583 -11.013 0.693 1.00 81.62 84 ILE A O 1
ATOM 620 N N . PRO A 1 85 ? 1.175 -9.298 2.070 1.00 70.44 85 PRO A N 1
ATOM 621 C CA . PRO A 1 85 ? 0.873 -10.184 3.180 1.00 70.44 85 PRO A CA 1
ATOM 622 C C . PRO A 1 85 ? -0.523 -10.803 3.050 1.00 70.44 85 PRO A C 1
ATOM 624 O O . PRO A 1 85 ? -1.484 -10.163 2.619 1.00 70.44 85 PRO A O 1
ATOM 627 N N . VAL A 1 86 ? -0.636 -12.047 3.516 1.00 66.31 86 VAL A N 1
ATOM 628 C CA . VAL A 1 86 ? -1.921 -12.668 3.898 1.00 66.31 86 VAL A CA 1
ATOM 629 C C . VAL A 1 86 ? -2.481 -12.008 5.152 1.00 66.31 86 VAL A C 1
ATOM 631 O O . VAL A 1 86 ? -3.685 -11.816 5.294 1.00 66.31 86 VAL A O 1
ATOM 634 N N . ASP A 1 87 ? -1.575 -11.678 6.068 1.00 66.50 87 ASP A N 1
ATOM 635 C CA . ASP A 1 87 ? -1.838 -11.098 7.371 1.00 66.50 87 ASP A CA 1
ATOM 636 C C . ASP A 1 87 ? -0.669 -10.170 7.715 1.00 66.50 87 ASP A C 1
ATOM 638 O O . ASP A 1 87 ? 0.501 -10.563 7.638 1.00 66.50 87 ASP A O 1
ATOM 642 N N . PHE A 1 88 ? -0.982 -8.929 8.082 1.00 68.69 88 PHE A N 1
ATOM 643 C CA . PHE A 1 88 ? 0.021 -7.965 8.516 1.00 68.69 88 PHE A CA 1
ATOM 644 C C . PHE A 1 88 ? 0.568 -8.274 9.926 1.00 68.69 88 PHE A C 1
ATOM 646 O O . PHE A 1 88 ? 1.544 -7.659 10.354 1.00 68.69 88 PHE A O 1
ATOM 653 N N . ARG A 1 89 ? -0.012 -9.250 10.641 1.00 71.12 89 ARG A N 1
ATOM 654 C CA . ARG A 1 89 ? 0.377 -9.706 11.988 1.00 71.12 89 ARG A CA 1
ATOM 655 C C . ARG A 1 89 ? 0.475 -8.567 12.997 1.00 71.12 89 ARG A C 1
ATOM 657 O O . ARG A 1 89 ? 1.280 -8.598 13.923 1.00 71.12 89 ARG A O 1
ATOM 664 N N . CYS A 1 90 ? -0.368 -7.561 12.820 1.00 76.06 90 CYS A N 1
ATOM 665 C CA . CYS A 1 90 ? -0.459 -6.420 13.712 1.00 76.06 90 CYS A CA 1
ATOM 666 C C . CYS A 1 90 ? -1.334 -6.795 14.874 1.00 76.06 90 CYS A C 1
ATOM 668 O O . CYS A 1 90 ? -2.501 -6.443 14.869 1.00 76.06 90 CYS A O 1
ATOM 670 N N . ASP A 1 91 ? -0.808 -7.618 15.779 1.00 76.94 91 ASP A N 1
ATOM 671 C CA . ASP A 1 91 ? -1.573 -8.183 16.891 1.00 76.94 91 ASP A CA 1
ATOM 672 C C . ASP A 1 91 ? -2.845 -8.922 16.394 1.00 76.94 91 ASP A C 1
ATOM 674 O O . ASP A 1 91 ? -3.928 -8.844 16.962 1.00 76.94 91 ASP A O 1
ATOM 678 N N . GLY A 1 92 ? -2.761 -9.585 15.235 1.00 77.12 92 GLY A N 1
ATOM 679 C CA . GLY A 1 92 ? -3.881 -10.322 14.632 1.00 77.12 92 GLY A CA 1
ATOM 680 C C . GLY A 1 92 ? -4.997 -9.471 14.008 1.00 77.12 92 GLY A C 1
ATOM 681 O O . GLY A 1 92 ? -6.025 -10.032 13.636 1.00 77.12 92 GLY A O 1
ATOM 682 N N . ARG A 1 93 ? -4.830 -8.144 13.863 1.00 85.62 93 ARG A N 1
ATOM 683 C CA . ARG A 1 93 ? -5.792 -7.303 13.126 1.00 85.62 93 ARG A CA 1
ATOM 684 C C . ARG A 1 93 ? -5.634 -7.529 11.621 1.00 85.62 93 ARG A C 1
ATOM 686 O O . ARG A 1 93 ? -4.579 -7.255 11.049 1.00 85.62 93 ARG A O 1
ATOM 693 N N . ILE A 1 94 ? -6.703 -7.997 10.983 1.00 87.31 94 ILE A N 1
ATOM 694 C CA . ILE A 1 94 ? -6.728 -8.398 9.568 1.00 87.31 94 ILE A CA 1
ATOM 695 C C . ILE A 1 94 ? -7.726 -7.588 8.734 1.00 87.31 94 ILE A C 1
ATOM 697 O O . ILE A 1 94 ? -7.744 -7.707 7.505 1.00 87.31 94 ILE A O 1
ATOM 701 N N . THR A 1 95 ? -8.549 -6.756 9.372 1.00 91.25 95 THR A N 1
ATOM 702 C CA . THR A 1 95 ? -9.542 -5.900 8.718 1.00 91.25 95 THR A CA 1
ATOM 703 C C . THR A 1 95 ? -9.315 -4.418 8.997 1.00 91.25 95 THR A C 1
ATOM 705 O O . THR A 1 95 ? -8.753 -4.023 10.019 1.00 91.25 95 THR A O 1
ATOM 708 N N . VAL A 1 96 ? -9.822 -3.581 8.092 1.00 92.06 96 VAL A N 1
ATOM 709 C CA . VAL A 1 96 ? -9.864 -2.120 8.249 1.00 92.06 96 VAL A CA 1
ATOM 710 C C . VAL A 1 96 ? -10.567 -1.736 9.554 1.00 92.06 96 VAL A C 1
ATOM 712 O O . VAL A 1 96 ? -10.075 -0.888 10.291 1.00 92.06 96 VAL A O 1
ATOM 715 N N . MET A 1 97 ? -11.691 -2.384 9.877 1.00 92.62 97 MET A N 1
ATOM 716 C CA . MET A 1 97 ? -12.470 -2.067 11.078 1.00 92.62 97 MET A CA 1
ATOM 717 C C . MET A 1 97 ? -11.682 -2.323 12.366 1.00 92.62 97 MET A C 1
ATOM 719 O O . MET A 1 97 ? -11.683 -1.488 13.264 1.00 92.62 97 MET A O 1
ATOM 723 N N . GLU A 1 98 ? -10.967 -3.444 12.451 1.00 91.88 98 GLU A N 1
ATOM 724 C CA . GLU A 1 98 ? -10.140 -3.754 13.622 1.00 91.88 98 GLU A CA 1
ATOM 725 C C . GLU A 1 98 ? -9.025 -2.722 13.821 1.00 91.88 98 GLU A C 1
ATOM 727 O O . GLU A 1 98 ? -8.757 -2.322 14.952 1.00 91.88 98 GLU A O 1
ATOM 732 N N . MET A 1 99 ? -8.414 -2.240 12.734 1.00 92.31 99 MET A N 1
ATOM 733 C CA . MET A 1 99 ? -7.401 -1.182 12.795 1.00 92.31 99 MET A CA 1
ATOM 734 C C . MET A 1 99 ? -7.985 0.154 13.275 1.00 92.31 99 MET A C 1
ATOM 736 O O . MET A 1 99 ? -7.338 0.849 14.061 1.00 92.31 99 MET A O 1
ATOM 740 N N . LEU A 1 100 ? -9.208 0.497 12.848 1.00 92.06 100 LEU A N 1
ATOM 741 C CA . LEU A 1 100 ? -9.910 1.721 13.259 1.00 92.06 100 LEU A CA 1
ATOM 742 C C . LEU A 1 100 ? -10.241 1.749 14.756 1.00 92.06 100 LEU A C 1
ATOM 744 O O . LEU A 1 100 ? -10.272 2.823 15.353 1.00 92.06 100 LEU A O 1
ATOM 748 N N . LEU A 1 101 ? -10.483 0.583 15.360 1.00 91.44 101 LEU A N 1
ATOM 749 C CA . LEU A 1 101 ? -10.817 0.459 16.782 1.00 91.44 101 LEU A CA 1
ATOM 750 C C . LEU A 1 101 ? -9.605 0.629 17.709 1.00 91.44 101 LEU A C 1
ATOM 752 O O . LEU A 1 101 ? -9.776 0.796 18.918 1.00 91.44 101 LEU A O 1
ATOM 756 N N . VAL A 1 102 ? -8.384 0.596 17.171 1.00 89.81 102 VAL A N 1
ATOM 757 C CA . VAL A 1 102 ? -7.172 0.773 17.974 1.00 89.81 102 VAL A CA 1
ATOM 758 C C . VAL A 1 102 ? -7.033 2.249 18.389 1.00 89.81 102 VAL A C 1
ATOM 760 O O . VAL A 1 102 ? -7.169 3.149 17.550 1.00 89.81 102 VAL A O 1
ATOM 763 N N . PRO A 1 103 ? -6.746 2.537 19.677 1.00 91.25 103 PRO A N 1
ATOM 764 C CA . PRO A 1 103 ? -6.647 3.905 20.172 1.00 91.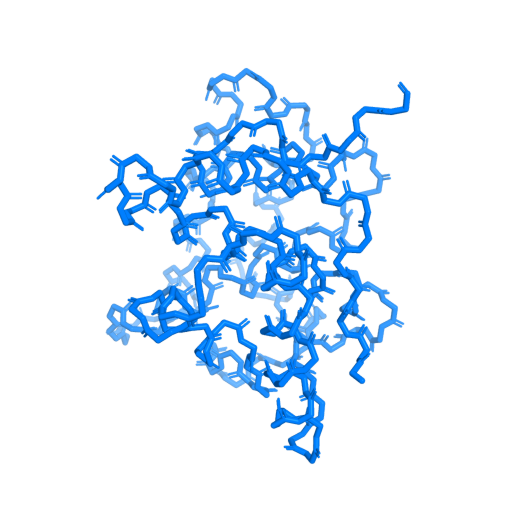25 103 PRO A CA 1
ATOM 765 C C . PRO A 1 103 ? -5.678 4.757 19.354 1.00 91.25 103 PRO A C 1
ATOM 767 O O . PRO A 1 103 ? -4.603 4.290 18.978 1.00 91.25 103 PR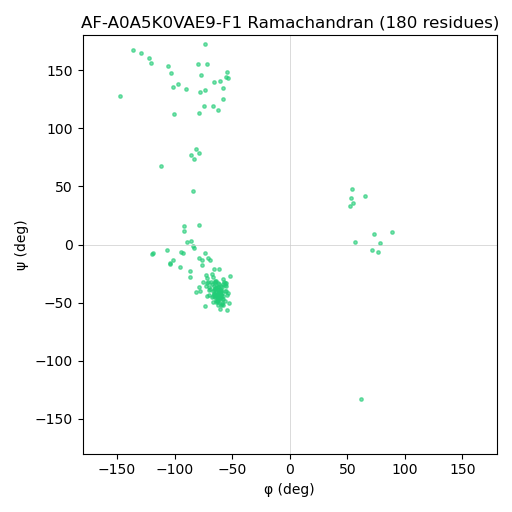O A O 1
ATOM 770 N N . LYS A 1 104 ? -6.024 6.039 19.177 1.00 92.31 104 LYS A N 1
ATOM 771 C CA . LYS A 1 104 ? -5.263 7.052 18.419 1.00 92.31 104 LYS A CA 1
ATOM 772 C C . LYS A 1 104 ? -5.391 6.997 16.897 1.00 92.31 104 LYS A C 1
ATOM 774 O O . LYS A 1 104 ? -4.826 7.866 16.238 1.00 92.31 104 LYS A O 1
ATOM 779 N N . PHE A 1 105 ? -6.182 6.090 16.317 1.00 92.69 105 PHE A N 1
ATOM 780 C CA . PHE A 1 105 ? -6.396 6.126 14.864 1.00 92.69 105 PHE A CA 1
ATOM 781 C C . PHE A 1 105 ? -7.139 7.391 14.394 1.00 92.69 105 PHE A C 1
ATOM 783 O O . PHE A 1 105 ? -6.852 7.929 13.328 1.00 92.69 105 PHE A O 1
ATOM 790 N N . GLU A 1 106 ? -8.045 7.933 15.211 1.00 92.38 106 GLU A N 1
ATOM 791 C CA . GLU A 1 106 ? -8.724 9.208 14.929 1.00 92.38 106 GLU A CA 1
ATOM 792 C C . GLU A 1 106 ? -7.745 10.384 14.745 1.00 92.38 106 GLU A C 1
ATOM 794 O O . GLU A 1 106 ? -7.974 11.265 13.912 1.00 92.38 106 GLU A O 1
ATOM 799 N N . ASP A 1 107 ? -6.623 10.374 15.474 1.00 92.88 107 ASP A N 1
ATOM 800 C CA . ASP A 1 107 ? -5.568 11.379 15.354 1.00 92.88 107 ASP A CA 1
ATOM 801 C C . ASP A 1 107 ? -4.830 11.219 14.015 1.00 92.88 107 ASP A C 1
ATOM 803 O O . ASP A 1 107 ? -4.510 12.220 13.368 1.00 92.88 107 ASP A O 1
ATOM 807 N N . VAL A 1 108 ? -4.630 9.978 13.551 1.00 93.00 108 VAL A N 1
ATOM 808 C CA . VAL A 1 108 ? -4.070 9.683 12.221 1.00 93.00 108 VAL A CA 1
ATOM 809 C C . VAL A 1 108 ? -4.984 10.233 11.129 1.00 93.00 108 VAL A C 1
ATOM 811 O O . VAL A 1 108 ? -4.527 11.009 10.291 1.00 93.00 108 VAL A O 1
ATOM 814 N N . ILE A 1 109 ? -6.282 9.914 11.164 1.00 91.31 109 ILE A N 1
ATOM 815 C CA . ILE A 1 109 ? -7.252 10.416 10.175 1.00 91.31 109 ILE A CA 1
ATOM 816 C C . ILE A 1 109 ? -7.229 11.946 10.134 1.00 91.31 109 ILE A C 1
ATOM 818 O O . ILE A 1 109 ? -7.113 12.535 9.061 1.00 91.31 109 ILE A O 1
ATOM 822 N N . ARG A 1 110 ? -7.285 12.605 11.295 1.00 91.06 110 ARG A N 1
ATOM 823 C CA . ARG A 1 110 ? -7.319 14.071 11.389 1.00 91.06 110 ARG A CA 1
ATOM 824 C C . ARG A 1 110 ? -6.095 14.740 10.762 1.00 91.06 110 ARG A C 1
ATOM 826 O O . ARG A 1 110 ? -6.232 15.784 10.133 1.00 91.06 110 ARG A O 1
ATOM 833 N N . ASN A 1 111 ? -4.912 14.155 10.941 1.00 91.81 111 ASN A N 1
ATOM 834 C CA . ASN A 1 111 ? -3.654 14.727 10.455 1.00 91.81 111 ASN A CA 1
ATOM 835 C C . ASN A 1 111 ? -3.322 14.337 9.012 1.00 91.81 111 ASN A C 1
ATOM 837 O O . ASN A 1 111 ? -2.549 15.033 8.358 1.00 91.81 111 ASN A O 1
ATOM 841 N N . CYS A 1 112 ? -3.882 13.234 8.521 1.00 90.88 112 CYS A N 1
ATOM 842 C CA . CYS A 1 112 ? -3.580 12.707 7.197 1.00 90.88 112 CYS A CA 1
ATOM 843 C C . CYS A 1 112 ? -4.676 12.979 6.155 1.00 90.88 112 CYS A C 1
ATOM 845 O O . CYS A 1 112 ? -4.399 12.894 4.962 1.00 90.88 112 CYS A O 1
ATOM 847 N N . ASN A 1 113 ? -5.897 13.341 6.566 1.00 86.88 113 ASN A N 1
ATOM 848 C CA . ASN A 1 113 ? -7.006 13.680 5.664 1.00 86.88 113 ASN A CA 1
ATOM 849 C C . ASN A 1 113 ? -6.954 15.148 5.187 1.00 86.88 113 ASN A C 1
ATOM 851 O O . ASN A 1 113 ? -7.943 15.878 5.218 1.00 86.88 113 ASN A O 1
ATOM 855 N N . ILE A 1 114 ? -5.765 15.592 4.781 1.00 84.00 114 ILE A N 1
ATOM 856 C CA . ILE A 1 114 ? -5.476 16.914 4.214 1.00 84.00 114 ILE A CA 1
ATOM 857 C C . ILE A 1 114 ? -4.546 16.740 3.006 1.00 84.00 114 ILE A C 1
ATOM 859 O O . ILE A 1 114 ? -3.958 15.679 2.821 1.00 84.00 114 ILE A O 1
ATOM 863 N N . SER A 1 115 ? -4.360 17.777 2.185 1.00 82.62 115 SER A N 1
ATOM 864 C CA . SER A 1 115 ? -3.343 17.727 1.123 1.00 82.62 115 SER A CA 1
ATOM 865 C C . SER A 1 115 ? -1.945 17.564 1.734 1.00 82.62 115 SER A C 1
ATOM 867 O O . SER A 1 115 ? -1.459 18.448 2.446 1.00 82.62 115 SER A O 1
ATOM 869 N N . LEU A 1 116 ? -1.290 16.437 1.444 1.00 84.81 116 LEU A N 1
ATOM 870 C CA . LEU A 1 116 ? 0.053 16.104 1.939 1.00 84.81 116 LEU A CA 1
ATOM 871 C C . LEU A 1 116 ? 1.175 16.559 0.994 1.00 84.81 116 LEU A C 1
ATOM 873 O O . LEU A 1 116 ? 2.336 16.214 1.198 1.00 84.81 116 LEU A O 1
ATOM 877 N N . SER A 1 117 ? 0.853 17.381 -0.011 1.00 79.44 117 SER A N 1
ATOM 878 C CA . SER A 1 117 ? 1.830 17.950 -0.949 1.00 79.44 117 SER A CA 1
ATOM 879 C C . SER A 1 117 ? 2.811 18.917 -0.268 1.00 79.44 117 SER A C 1
ATOM 881 O O . SER A 1 117 ? 3.892 19.174 -0.794 1.00 79.44 117 SER A O 1
ATOM 883 N N . LYS A 1 118 ? 2.444 19.461 0.902 1.00 85.88 118 LYS A N 1
ATOM 884 C CA . LYS A 1 118 ? 3.324 20.276 1.751 1.00 85.88 118 LYS A CA 1
ATOM 885 C C . LYS A 1 118 ? 4.075 19.390 2.741 1.00 85.88 118 LYS A C 1
ATOM 887 O O . LYS A 1 118 ? 3.461 18.582 3.437 1.00 85.88 118 LYS A O 1
ATOM 892 N N . GLU A 1 119 ? 5.380 19.618 2.873 1.00 87.44 119 GLU A N 1
ATOM 893 C CA . GLU A 1 119 ? 6.250 18.859 3.781 1.00 87.44 119 GLU A CA 1
ATOM 894 C C . GLU A 1 119 ? 5.760 18.894 5.236 1.00 87.44 119 GLU A C 1
ATOM 896 O O . GLU A 1 119 ? 5.757 17.870 5.911 1.00 87.44 119 GLU A O 1
ATOM 901 N N . GLU A 1 120 ? 5.269 20.042 5.710 1.00 91.19 120 GLU A N 1
ATOM 902 C CA . GLU A 1 120 ? 4.737 20.189 7.071 1.00 91.19 120 GLU A CA 1
ATOM 903 C C . GLU A 1 120 ? 3.517 19.299 7.329 1.00 91.19 120 GLU A C 1
ATOM 905 O O . GLU A 1 120 ? 3.445 18.642 8.368 1.00 91.19 120 GLU A O 1
ATOM 910 N N . ASN A 1 121 ? 2.598 19.224 6.362 1.00 91.81 121 ASN A N 1
ATOM 911 C CA . ASN A 1 121 ? 1.408 18.380 6.447 1.00 91.81 121 ASN A CA 1
ATOM 912 C C . ASN A 1 121 ? 1.796 16.901 6.426 1.00 91.81 121 ASN A C 1
ATOM 914 O O . ASN A 1 121 ? 1.327 16.125 7.257 1.00 91.81 121 ASN A O 1
ATOM 918 N N . CYS A 1 122 ? 2.704 16.523 5.519 1.00 92.19 122 CYS A N 1
ATOM 919 C CA . CYS A 1 122 ? 3.238 15.168 5.462 1.00 92.19 122 CYS A CA 1
ATOM 920 C C . CYS A 1 122 ? 3.903 14.772 6.789 1.00 92.19 122 CYS A C 1
ATOM 922 O O . CYS A 1 122 ? 3.597 13.726 7.357 1.00 92.19 122 CYS A O 1
ATOM 924 N N . ARG A 1 123 ? 4.747 15.646 7.345 1.00 93.81 123 ARG A N 1
ATOM 925 C CA . ARG A 1 123 ? 5.394 15.429 8.641 1.00 93.81 123 ARG A CA 1
ATOM 926 C C . ARG A 1 123 ? 4.378 15.304 9.778 1.00 93.81 123 ARG A C 1
ATOM 928 O O . ARG A 1 123 ? 4.538 14.421 10.613 1.00 93.81 123 ARG A O 1
ATOM 935 N N . SER A 1 124 ? 3.333 16.134 9.804 1.00 94.12 124 SER A N 1
ATOM 936 C CA . SER A 1 124 ? 2.260 16.036 10.807 1.00 94.12 124 SER A CA 1
ATOM 937 C C . SER A 1 124 ? 1.538 14.690 10.730 1.00 94.12 124 SER A C 1
ATOM 939 O O . SER A 1 124 ? 1.360 14.023 11.748 1.00 94.12 124 SER A O 1
ATOM 941 N N . CYS A 1 125 ? 1.196 14.250 9.516 1.00 92.75 125 CYS A N 1
ATOM 942 C CA . CYS A 1 125 ? 0.598 12.940 9.270 1.00 92.75 125 CYS A CA 1
ATOM 943 C C . CYS A 1 125 ? 1.508 11.795 9.749 1.00 92.75 125 CYS A C 1
ATOM 945 O O . CYS A 1 125 ? 1.079 10.951 10.534 1.00 92.75 125 CYS A O 1
ATOM 947 N N . LEU A 1 126 ? 2.788 11.798 9.358 1.00 93.06 126 LEU A N 1
ATOM 948 C CA . LEU A 1 126 ? 3.755 10.779 9.780 1.00 93.06 126 LEU A CA 1
ATOM 949 C C . LEU A 1 126 ? 3.954 10.749 11.300 1.00 93.06 126 LEU A C 1
ATOM 951 O O . LEU A 1 126 ? 4.026 9.671 11.888 1.00 93.06 126 LEU A O 1
ATOM 955 N N . ASN A 1 127 ? 3.983 11.913 11.949 1.00 94.25 127 ASN A N 1
ATOM 956 C CA . ASN A 1 127 ? 4.121 12.011 13.399 1.00 94.25 127 ASN A CA 1
ATOM 957 C C . ASN A 1 127 ? 2.890 11.481 14.146 1.00 94.25 127 ASN A C 1
ATOM 959 O O . ASN A 1 127 ? 3.046 10.891 15.212 1.00 94.25 127 ASN A O 1
ATOM 963 N N . ALA A 1 128 ? 1.683 11.644 13.595 1.00 93.56 128 ALA A N 1
ATOM 964 C CA . ALA A 1 128 ? 0.456 11.110 14.190 1.00 93.56 128 ALA A CA 1
ATOM 965 C C . ALA A 1 128 ? 0.402 9.570 14.166 1.00 93.56 128 ALA A C 1
ATOM 967 O O . ALA A 1 128 ? -0.233 8.956 15.021 1.00 93.56 128 ALA A O 1
ATOM 968 N N . ILE A 1 129 ? 1.105 8.934 13.223 1.00 91.69 129 ILE A N 1
ATOM 969 C CA . ILE A 1 129 ? 1.152 7.471 13.078 1.00 91.69 129 ILE A CA 1
ATOM 970 C C . ILE A 1 129 ? 2.032 6.815 14.143 1.00 91.69 129 ILE A C 1
ATOM 972 O O . ILE A 1 129 ? 1.737 5.707 14.576 1.00 91.69 129 ILE A O 1
ATOM 976 N N . ILE A 1 130 ? 3.097 7.483 14.592 1.00 90.25 130 ILE A N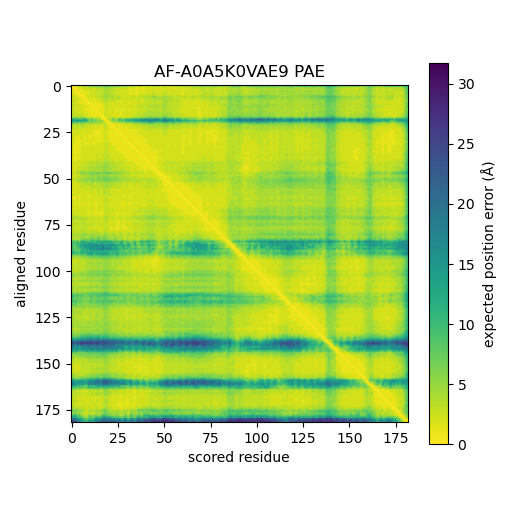 1
ATOM 977 C CA . ILE A 1 130 ? 4.041 6.938 15.580 1.00 90.25 130 ILE A CA 1
ATOM 978 C C . ILE A 1 130 ? 3.335 6.456 16.865 1.00 90.25 130 ILE A C 1
ATOM 980 O O . ILE A 1 130 ? 3.480 5.279 17.201 1.00 90.25 130 ILE A O 1
ATOM 984 N N . PRO A 1 131 ? 2.547 7.286 17.582 1.00 90.56 131 PRO A N 1
ATOM 985 C CA . PRO A 1 131 ? 1.866 6.838 18.797 1.00 90.56 131 PRO A CA 1
ATOM 986 C C . PRO A 1 131 ? 0.812 5.759 18.520 1.00 90.56 131 PRO A C 1
ATOM 988 O O . PRO A 1 131 ? 0.618 4.877 19.352 1.00 90.56 131 PRO A O 1
ATOM 991 N N . TYR A 1 132 ? 0.162 5.788 17.352 1.00 91.31 132 TYR 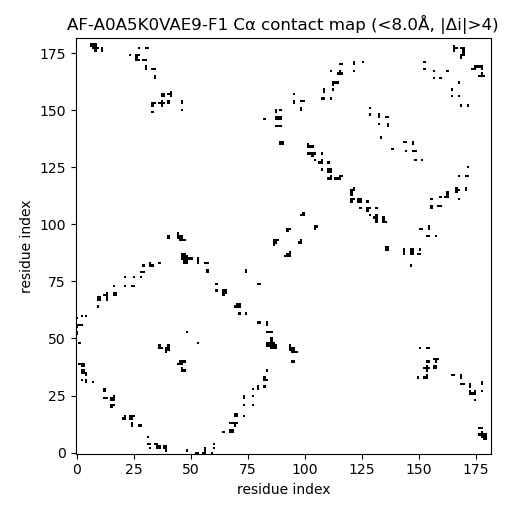A N 1
ATOM 992 C CA . TYR A 1 132 ? -0.763 4.733 16.942 1.00 91.31 132 TYR A CA 1
ATOM 993 C C . TYR A 1 132 ? -0.050 3.384 16.780 1.00 91.31 132 TYR A C 1
ATOM 995 O O . TYR A 1 132 ? -0.482 2.383 17.347 1.00 91.31 132 TYR A O 1
ATOM 1003 N N . LEU A 1 133 ? 1.081 3.359 16.069 1.00 89.56 133 LEU A N 1
ATOM 1004 C CA . LEU A 1 133 ? 1.867 2.142 15.877 1.00 89.56 133 LEU A CA 1
ATOM 1005 C C . LEU A 1 133 ? 2.396 1.580 17.197 1.00 89.56 133 LEU A C 1
ATOM 1007 O O . LEU A 1 133 ? 2.404 0.365 17.372 1.00 89.56 133 LEU A O 1
ATOM 1011 N N . HIS A 1 134 ? 2.783 2.439 18.142 1.00 86.75 134 HIS A N 1
ATOM 1012 C CA . HIS A 1 134 ? 3.159 1.993 19.485 1.00 86.75 134 HIS A CA 1
ATOM 1013 C C . HIS A 1 134 ? 2.004 1.298 20.219 1.00 86.75 134 HIS A C 1
ATOM 1015 O O . HIS A 1 134 ? 2.226 0.265 20.844 1.00 86.75 134 HIS A O 1
ATOM 1021 N N . ASN A 1 135 ? 0.773 1.809 20.109 1.00 84.94 135 ASN A N 1
ATOM 1022 C CA . ASN A 1 135 ? -0.403 1.145 20.684 1.00 84.94 135 ASN A CA 1
ATOM 1023 C C . ASN A 1 135 ? -0.743 -0.171 19.973 1.00 84.94 135 ASN A C 1
ATOM 1025 O O . ASN A 1 135 ? -1.269 -1.085 20.599 1.00 84.94 135 ASN A O 1
ATOM 1029 N N . LEU A 1 136 ? -0.468 -0.252 18.670 1.00 82.69 136 LEU A N 1
ATOM 1030 C CA . LEU A 1 136 ? -0.793 -1.404 17.836 1.00 82.69 136 LEU A CA 1
ATOM 1031 C C . LEU A 1 136 ? 0.184 -2.574 18.022 1.00 82.69 136 LEU A C 1
ATOM 1033 O O . LEU A 1 136 ? -0.239 -3.723 18.023 1.00 82.69 136 LEU A O 1
ATOM 1037 N N . VAL A 1 137 ? 1.482 -2.288 18.150 1.00 81.00 137 VAL A N 1
ATOM 1038 C CA . VAL A 1 137 ? 2.549 -3.304 18.245 1.00 81.00 137 VAL A CA 1
ATOM 1039 C C . VAL A 1 137 ? 2.922 -3.615 19.703 1.00 81.00 137 VAL A C 1
ATOM 1041 O O . VAL A 1 137 ? 3.505 -4.658 19.997 1.00 81.00 137 VAL A O 1
ATOM 1044 N N . GLY A 1 138 ? 2.592 -2.727 20.645 1.00 70.88 138 GLY A N 1
ATOM 1045 C CA . GLY A 1 138 ? 3.003 -2.872 22.039 1.00 70.88 138 GLY A CA 1
ATOM 1046 C C . GLY A 1 138 ? 4.530 -2.850 22.183 1.00 70.88 138 GLY A C 1
ATOM 1047 O O . GLY A 1 138 ? 5.204 -1.986 21.624 1.00 70.88 138 GLY A O 1
ATOM 1048 N N . ALA A 1 139 ? 5.084 -3.794 22.951 1.00 59.53 139 ALA A N 1
ATOM 1049 C CA . ALA A 1 139 ? 6.529 -3.929 23.176 1.00 59.53 139 ALA A CA 1
ATOM 1050 C C . ALA A 1 139 ? 7.247 -4.826 22.142 1.00 59.53 139 ALA A C 1
ATOM 1052 O O . ALA A 1 139 ? 8.445 -5.077 22.287 1.00 59.53 139 ALA A O 1
ATOM 1053 N N . GLU A 1 140 ? 6.543 -5.348 21.132 1.00 56.41 140 GLU A N 1
ATOM 1054 C CA . GLU A 1 140 ? 7.136 -6.266 20.157 1.00 56.41 140 GLU A CA 1
ATOM 1055 C C . GLU A 1 140 ? 7.952 -5.548 19.057 1.00 56.41 140 GLU A C 1
ATOM 1057 O O . GLU A 1 140 ? 7.797 -4.361 18.781 1.00 56.41 140 GLU A O 1
ATOM 1062 N N . GLY A 1 141 ? 8.913 -6.271 18.470 1.00 60.03 141 GLY A N 1
ATOM 1063 C CA . GLY A 1 141 ? 10.063 -5.703 17.755 1.00 60.03 141 GLY A CA 1
ATOM 1064 C C . GLY A 1 141 ? 9.826 -5.075 16.367 1.00 60.03 141 GLY A C 1
ATOM 1065 O O . GLY A 1 141 ? 8.785 -5.203 15.724 1.00 60.03 141 GLY A O 1
ATOM 1066 N N . ASN A 1 142 ? 10.894 -4.451 15.854 1.00 58.84 142 ASN A N 1
ATOM 1067 C CA . ASN A 1 142 ? 10.951 -3.619 14.637 1.00 58.84 142 ASN A CA 1
ATOM 1068 C C . ASN A 1 142 ? 10.381 -4.242 13.342 1.00 58.84 142 ASN A C 1
ATOM 1070 O O . ASN A 1 142 ? 9.954 -3.508 12.451 1.00 58.84 142 ASN A O 1
ATOM 1074 N N . ALA A 1 143 ? 10.379 -5.573 13.198 1.00 59.34 143 ALA A N 1
ATOM 1075 C CA . ALA A 1 143 ? 9.862 -6.243 11.997 1.00 59.34 143 ALA A CA 1
ATOM 1076 C C . ALA A 1 143 ? 8.326 -6.165 11.887 1.00 59.34 143 ALA A C 1
ATOM 1078 O O . ALA A 1 143 ? 7.781 -6.055 10.785 1.00 59.34 143 ALA A O 1
ATOM 1079 N N . ILE A 1 144 ? 7.628 -6.159 13.027 1.00 71.12 144 ILE A N 1
ATOM 1080 C CA . ILE A 1 144 ? 6.171 -5.989 13.087 1.00 71.12 144 ILE A CA 1
ATOM 1081 C C . ILE A 1 144 ? 5.818 -4.535 12.763 1.00 71.12 144 ILE A C 1
ATOM 1083 O O . ILE A 1 144 ? 4.878 -4.277 12.017 1.00 71.12 144 ILE A O 1
ATOM 1087 N N . LEU A 1 145 ? 6.653 -3.583 13.191 1.00 79.50 145 LEU A N 1
ATOM 1088 C CA . LEU A 1 145 ? 6.434 -2.155 12.965 1.00 79.50 145 LEU A CA 1
ATOM 1089 C C . LEU A 1 145 ? 6.306 -1.783 11.479 1.00 79.50 145 LEU A C 1
ATOM 1091 O O . LEU A 1 145 ? 5.399 -1.035 11.123 1.00 79.50 145 LEU A O 1
ATOM 1095 N N . SER A 1 146 ? 7.171 -2.307 10.596 1.00 80.31 146 SER A N 1
ATOM 1096 C CA . SER A 1 146 ? 7.059 -2.024 9.152 1.00 80.31 146 SER A CA 1
ATOM 1097 C C . SER A 1 146 ? 5.760 -2.565 8.568 1.00 80.31 146 SER A C 1
ATOM 1099 O O . SER A 1 146 ? 5.153 -1.907 7.731 1.00 80.31 146 SER A O 1
ATOM 1101 N N . THR A 1 147 ? 5.366 -3.765 8.975 1.00 83.25 147 THR A N 1
ATOM 1102 C CA . THR A 1 147 ? 4.177 -4.436 8.452 1.00 83.25 147 THR A CA 1
ATOM 1103 C C . THR A 1 147 ? 2.922 -3.708 8.953 1.00 83.25 147 THR A C 1
ATOM 1105 O O . THR A 1 147 ? 2.019 -3.395 8.185 1.00 83.25 147 THR A O 1
ATOM 1108 N N . CYS A 1 148 ? 2.925 -3.266 10.209 1.00 88.19 148 CYS A N 1
ATOM 1109 C CA . CYS A 1 148 ? 1.837 -2.475 10.778 1.00 88.19 148 CYS A CA 1
ATOM 1110 C C . CYS A 1 148 ? 1.746 -1.058 10.272 1.00 88.19 148 CYS A C 1
ATOM 1112 O O . CYS A 1 148 ? 0.645 -0.518 10.157 1.00 88.19 148 CYS A O 1
ATOM 1114 N N . ARG A 1 149 ? 2.868 -0.471 9.877 1.00 90.06 149 ARG A N 1
ATOM 1115 C CA . ARG A 1 149 ? 2.861 0.780 9.132 1.00 90.06 149 ARG A CA 1
ATOM 1116 C C . ARG A 1 149 ? 2.147 0.628 7.788 1.00 90.06 149 ARG A C 1
ATOM 1118 O O . ARG A 1 149 ? 1.328 1.483 7.459 1.00 90.06 149 ARG A O 1
ATOM 1125 N N . ASP A 1 150 ? 2.400 -0.457 7.060 1.00 89.38 150 ASP A N 1
ATOM 1126 C CA . ASP A 1 150 ? 1.741 -0.733 5.777 1.00 89.38 150 ASP A CA 1
ATOM 1127 C C . ASP A 1 150 ? 0.232 -1.005 5.970 1.00 89.38 150 ASP A C 1
ATOM 1129 O O . ASP A 1 150 ? -0.595 -0.465 5.235 1.00 89.38 150 ASP A O 1
ATOM 1133 N N . ALA A 1 151 ? -0.150 -1.735 7.026 1.00 90.69 151 ALA A N 1
ATOM 1134 C CA . ALA A 1 151 ? -1.553 -1.926 7.412 1.00 90.69 151 ALA A CA 1
ATOM 1135 C C . ALA A 1 151 ? -2.250 -0.602 7.777 1.00 90.69 151 ALA A C 1
ATOM 1137 O O . ALA A 1 151 ? -3.392 -0.354 7.383 1.00 90.69 151 ALA A O 1
ATOM 1138 N N . THR A 1 152 ? -1.557 0.272 8.515 1.00 92.19 152 THR A N 1
ATOM 1139 C CA . THR A 1 152 ? -2.049 1.609 8.886 1.00 92.19 152 THR A CA 1
ATOM 1140 C C . THR A 1 152 ? -2.284 2.453 7.642 1.00 92.19 152 THR A C 1
ATOM 1142 O O . THR A 1 152 ? -3.321 3.099 7.528 1.00 92.19 152 THR A O 1
ATOM 1145 N N . PHE A 1 153 ? -1.350 2.414 6.686 1.00 92.38 153 PHE A N 1
ATOM 1146 C CA . PHE A 1 153 ? -1.497 3.079 5.397 1.00 92.38 153 PHE A CA 1
ATOM 1147 C C . PHE A 1 153 ? -2.731 2.569 4.640 1.00 92.38 153 PHE A C 1
ATOM 1149 O O . PHE A 1 153 ? -3.571 3.373 4.242 1.00 92.38 153 PHE A O 1
ATOM 1156 N N . ALA A 1 154 ? -2.883 1.249 4.490 1.00 91.50 154 ALA A N 1
ATOM 1157 C CA . ALA A 1 154 ? -4.031 0.664 3.796 1.00 91.50 154 ALA A CA 1
ATOM 1158 C C . ALA A 1 154 ? -5.366 1.054 4.455 1.00 91.50 154 ALA A C 1
ATOM 1160 O O . ALA A 1 154 ? -6.318 1.431 3.769 1.00 91.50 154 ALA A O 1
ATOM 1161 N N . THR A 1 155 ? -5.403 1.051 5.790 1.00 92.31 155 THR A N 1
ATOM 1162 C CA . THR A 1 155 ? -6.560 1.497 6.576 1.00 92.31 155 THR A CA 1
ATOM 1163 C C . THR A 1 155 ? -6.848 2.978 6.331 1.00 92.31 155 THR A C 1
ATOM 1165 O O . THR A 1 155 ? -7.982 3.337 6.030 1.00 92.31 155 THR A O 1
ATOM 1168 N N . LEU A 1 156 ? -5.833 3.844 6.386 1.00 91.75 156 LEU A N 1
ATOM 1169 C CA . LEU A 1 156 ? -5.985 5.281 6.156 1.00 91.75 156 LEU A CA 1
ATOM 1170 C C . LEU A 1 156 ? -6.553 5.578 4.763 1.00 91.75 156 LEU A C 1
ATOM 1172 O O . LEU A 1 156 ? -7.501 6.351 4.651 1.00 91.75 156 LEU A O 1
ATOM 1176 N N . ILE A 1 157 ? -6.016 4.945 3.717 1.00 89.19 157 ILE A N 1
ATOM 1177 C CA . ILE A 1 157 ? -6.495 5.135 2.342 1.00 89.19 157 ILE A CA 1
ATOM 1178 C C . ILE A 1 157 ? -7.941 4.658 2.174 1.00 89.19 157 ILE A C 1
ATOM 1180 O O . ILE A 1 157 ? -8.725 5.314 1.495 1.00 89.19 157 ILE A O 1
ATOM 1184 N N . SER A 1 158 ? -8.326 3.550 2.819 1.00 85.25 158 SER A N 1
ATOM 1185 C CA . SER A 1 158 ? -9.719 3.075 2.782 1.00 85.25 158 SER A CA 1
ATOM 1186 C C . SER A 1 158 ? -10.714 4.075 3.390 1.00 85.25 158 SER A C 1
ATOM 1188 O O . SER A 1 158 ? -11.901 4.024 3.091 1.00 85.25 158 SER A O 1
ATOM 1190 N N . GLN A 1 159 ? -10.234 4.994 4.236 1.00 82.94 159 GLN A N 1
ATOM 1191 C CA . GLN A 1 159 ? -11.038 6.056 4.846 1.00 82.94 159 GLN A CA 1
ATOM 1192 C C . GLN A 1 159 ? -10.848 7.423 4.170 1.00 82.94 159 GLN A C 1
ATOM 1194 O O . GLN A 1 159 ? -11.614 8.352 4.435 1.00 82.94 159 GLN A O 1
ATOM 1199 N N . SER A 1 160 ? -9.831 7.594 3.318 1.00 69.00 160 SER A N 1
ATOM 1200 C CA . SER A 1 160 ? -9.492 8.886 2.721 1.00 69.00 160 SER A CA 1
ATOM 1201 C C . SER A 1 160 ? -10.402 9.178 1.526 1.00 69.00 160 SER A C 1
ATOM 1203 O O . SER A 1 160 ? -10.040 8.943 0.378 1.00 69.00 160 SER A O 1
ATOM 1205 N N . GLY A 1 161 ? -11.607 9.685 1.790 1.00 63.50 161 GLY A N 1
ATOM 1206 C CA . GLY A 1 161 ? -12.589 9.973 0.737 1.00 63.50 161 GLY A CA 1
ATOM 1207 C C . GLY A 1 161 ? -12.165 11.071 -0.250 1.00 63.50 161 GLY A C 1
ATOM 1208 O O . GLY A 1 161 ? -12.503 10.989 -1.424 1.00 63.50 161 GLY A O 1
ATOM 1209 N N . ASN A 1 162 ? -11.406 12.080 0.201 1.00 60.09 162 ASN A N 1
ATOM 1210 C CA . ASN A 1 162 ? -11.124 13.291 -0.591 1.00 60.09 162 ASN A CA 1
ATOM 1211 C C . ASN A 1 162 ? -9.636 13.531 -0.897 1.00 60.09 162 ASN A C 1
ATOM 1213 O O . ASN A 1 162 ? -9.312 14.458 -1.639 1.00 60.09 162 ASN A O 1
ATOM 1217 N N . VAL A 1 163 ? -8.722 12.747 -0.317 1.00 71.62 163 VAL A N 1
ATOM 1218 C CA . VAL A 1 163 ? -7.275 12.910 -0.526 1.00 71.62 163 VAL A CA 1
ATOM 1219 C C . VAL A 1 163 ? -6.791 11.861 -1.516 1.00 71.62 163 VAL A C 1
ATOM 1221 O O . VAL A 1 163 ? -7.142 10.688 -1.413 1.00 71.62 163 VAL A O 1
ATOM 1224 N N . SER A 1 164 ? -5.965 12.281 -2.474 1.00 81.56 164 SER A N 1
ATOM 1225 C CA . SER A 1 164 ? -5.350 11.374 -3.441 1.00 81.56 164 SER A CA 1
ATOM 1226 C C . SER A 1 164 ? -4.538 10.291 -2.724 1.00 81.56 164 SER A C 1
ATOM 1228 O O . SER A 1 164 ? -3.609 10.593 -1.968 1.00 81.56 164 SER A O 1
ATOM 1230 N N . SER A 1 165 ? -4.828 9.018 -3.013 1.00 86.06 165 SER A N 1
ATOM 1231 C CA . SER A 1 165 ? -4.050 7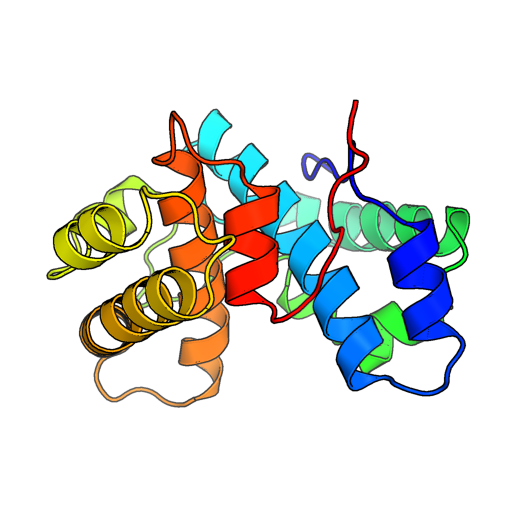.887 -2.491 1.00 86.06 165 SER A CA 1
ATOM 1232 C C . SER A 1 165 ? -2.574 7.976 -2.877 1.00 86.06 165 SER A C 1
ATOM 1234 O O . SER A 1 165 ? -1.708 7.527 -2.128 1.00 86.06 165 SER A O 1
ATOM 1236 N N . PHE A 1 166 ? -2.278 8.597 -4.023 1.00 88.50 166 PHE A N 1
ATOM 1237 C CA . PHE A 1 166 ? -0.914 8.845 -4.475 1.00 88.50 166 PHE A CA 1
ATOM 1238 C C . PHE A 1 166 ? -0.208 9.928 -3.656 1.00 88.50 166 PHE A C 1
ATOM 1240 O O . PHE A 1 166 ? 0.995 9.803 -3.440 1.00 88.50 166 PHE A O 1
ATOM 1247 N N . ASP A 1 167 ? -0.915 10.947 -3.160 1.00 87.81 167 ASP A N 1
ATOM 1248 C CA . ASP A 1 167 ? -0.314 11.983 -2.307 1.00 87.81 167 ASP A CA 1
ATOM 1249 C C . ASP A 1 167 ? 0.055 11.408 -0.938 1.00 87.81 167 ASP A C 1
ATOM 1251 O O . ASP A 1 167 ? 1.161 11.628 -0.436 1.00 87.81 167 ASP A O 1
ATOM 1255 N N . ILE A 1 168 ? -0.843 10.604 -0.362 1.00 89.12 168 ILE A N 1
ATOM 1256 C CA . ILE A 1 168 ? -0.580 9.912 0.901 1.00 89.12 168 ILE A CA 1
ATOM 1257 C C . ILE A 1 168 ? 0.556 8.906 0.724 1.00 89.12 168 ILE A C 1
ATOM 1259 O O . ILE A 1 168 ? 1.492 8.908 1.521 1.00 89.12 168 ILE A O 1
ATOM 1263 N N . ALA A 1 169 ? 0.550 8.107 -0.345 1.00 91.38 169 ALA A N 1
ATOM 1264 C CA . ALA A 1 169 ? 1.650 7.187 -0.627 1.00 91.38 169 ALA A CA 1
ATOM 1265 C C . ALA A 1 169 ? 2.980 7.927 -0.841 1.00 91.38 169 ALA A C 1
ATOM 1267 O O . ALA A 1 169 ? 4.006 7.512 -0.309 1.00 91.38 169 ALA A O 1
ATOM 1268 N N . SER A 1 170 ? 2.971 9.056 -1.552 1.00 91.94 170 SER A N 1
ATOM 1269 C CA . SER A 1 170 ? 4.177 9.859 -1.794 1.00 91.94 170 SER A CA 1
ATOM 1270 C C . SER A 1 170 ? 4.791 10.325 -0.474 1.00 91.94 170 SER A C 1
ATOM 1272 O O . SER A 1 170 ? 5.995 10.181 -0.263 1.00 91.94 170 SER A O 1
ATOM 1274 N N . CYS A 1 171 ? 3.953 10.790 0.457 1.00 91.88 171 CYS A N 1
ATOM 1275 C CA . CYS A 1 171 ? 4.373 11.150 1.807 1.00 91.88 171 CYS A CA 1
ATOM 1276 C C . CYS A 1 171 ? 4.907 9.945 2.605 1.00 91.88 171 CYS A C 1
ATOM 1278 O O . CYS A 1 171 ? 5.996 10.006 3.176 1.00 91.88 171 CYS A O 1
ATOM 1280 N N . PHE A 1 172 ? 4.174 8.829 2.628 1.00 91.75 172 PHE A N 1
ATOM 1281 C CA . PHE A 1 172 ? 4.542 7.644 3.408 1.00 91.75 172 PHE A CA 1
ATOM 1282 C C . PHE A 1 172 ? 5.841 6.995 2.930 1.00 91.75 172 PHE A C 1
ATOM 1284 O O . PHE A 1 172 ? 6.692 6.626 3.742 1.00 91.75 172 PHE A O 1
ATOM 1291 N N . PHE A 1 173 ? 6.004 6.851 1.622 1.00 92.44 173 PHE A N 1
ATOM 1292 C CA . PHE A 1 173 ? 7.147 6.160 1.037 1.00 92.44 173 PHE A CA 1
ATOM 1293 C C . PHE A 1 173 ? 8.296 7.114 0.692 1.00 92.44 173 PHE A C 1
ATOM 1295 O O . PHE A 1 173 ? 9.394 6.650 0.392 1.00 92.44 173 PHE A O 1
ATOM 1302 N N . GLY A 1 174 ? 8.091 8.432 0.801 1.00 91.81 174 GLY A N 1
ATOM 1303 C CA . GLY A 1 174 ? 9.123 9.437 0.542 1.00 91.81 174 GLY A CA 1
ATOM 1304 C C . GLY A 1 174 ? 9.563 9.453 -0.922 1.00 91.81 174 GLY A C 1
ATOM 1305 O O . GLY A 1 174 ? 10.757 9.518 -1.205 1.00 91.81 174 GLY A O 1
ATOM 1306 N N . VAL A 1 175 ? 8.594 9.343 -1.828 1.00 91.94 175 VAL A N 1
ATOM 1307 C CA . VAL A 1 175 ? 8.755 9.278 -3.290 1.00 91.94 175 VAL A CA 1
ATOM 1308 C C . VAL A 1 175 ? 7.840 10.310 -3.938 1.00 91.94 175 VAL A C 1
ATOM 1310 O O . VAL A 1 175 ? 6.958 10.863 -3.283 1.00 91.94 175 VAL A O 1
ATOM 1313 N N . ARG A 1 176 ? 8.062 10.630 -5.212 1.00 89.00 176 ARG A N 1
ATOM 1314 C CA . ARG A 1 176 ? 7.303 11.670 -5.920 1.00 89.00 176 ARG A CA 1
ATOM 1315 C C . ARG A 1 176 ? 6.635 11.071 -7.150 1.00 89.00 176 ARG A C 1
ATOM 1317 O O . ARG A 1 176 ? 7.044 10.027 -7.627 1.00 89.00 176 ARG A O 1
ATOM 1324 N N . ARG A 1 177 ? 5.605 11.747 -7.671 1.00 85.56 177 ARG A N 1
ATOM 1325 C CA . ARG A 1 177 ? 4.978 11.408 -8.965 1.00 85.56 177 ARG A CA 1
ATOM 1326 C C . ARG A 1 177 ? 4.546 9.939 -9.080 1.00 85.56 177 ARG A C 1
ATOM 1328 O O . ARG A 1 177 ? 4.703 9.342 -10.135 1.00 85.56 177 ARG A O 1
ATOM 1335 N N . LEU A 1 178 ? 3.997 9.361 -8.008 1.00 85.94 178 LEU A N 1
ATOM 1336 C CA . LEU A 1 178 ? 3.579 7.954 -7.990 1.00 85.94 178 LEU A CA 1
ATOM 1337 C C . LEU A 1 178 ? 2.411 7.633 -8.923 1.00 85.94 178 LEU A C 1
ATOM 1339 O O . LEU A 1 178 ? 2.283 6.493 -9.360 1.00 85.94 178 LEU A O 1
ATOM 1343 N N . GLY A 1 179 ? 1.550 8.611 -9.185 1.00 80.56 179 GLY A N 1
ATOM 1344 C CA . GLY A 1 179 ? 0.421 8.473 -10.092 1.00 80.56 179 GLY A CA 1
ATOM 1345 C C . GLY A 1 179 ? 0.711 9.144 -11.424 1.00 80.56 179 GLY A C 1
ATOM 1346 O O . GLY A 1 179 ? 1.391 10.171 -11.478 1.00 80.56 179 GLY A O 1
ATOM 1347 N N . THR A 1 180 ? 0.158 8.586 -12.492 1.00 70.69 180 THR A N 1
ATOM 1348 C CA . THR A 1 180 ? -0.042 9.351 -13.726 1.00 70.69 180 THR A CA 1
ATOM 1349 C C . THR A 1 180 ? -1.081 10.437 -13.424 1.00 70.69 180 THR A C 1
ATOM 1351 O O . THR A 1 180 ? -2.177 10.131 -12.956 1.00 70.69 180 THR A O 1
ATOM 1354 N N . GLN A 1 181 ? -0.721 11.719 -13.572 1.00 50.38 181 GLN A N 1
ATOM 1355 C CA . GLN A 1 181 ? -1.746 12.767 -13.595 1.00 50.38 181 GLN A CA 1
ATOM 1356 C C . GLN A 1 181 ? -2.674 12.481 -14.788 1.00 50.38 181 GLN A C 1
ATOM 1358 O O . GLN A 1 181 ? -2.163 12.043 -15.824 1.00 50.38 181 GLN A O 1
ATOM 1363 N N . PRO A 1 182 ? -3.997 12.682 -14.660 1.00 40.00 182 PRO A N 1
ATOM 1364 C CA . PRO A 1 182 ? -4.841 12.799 -15.840 1.00 40.00 182 PRO A CA 1
ATOM 1365 C C . PRO A 1 182 ? -4.389 13.969 -16.723 1.00 40.00 182 PRO A C 1
ATOM 1367 O O . PRO A 1 182 ? -3.879 14.974 -16.167 1.00 40.00 182 PRO A O 1
#

Sequence (182 aa):
CPLDLSGSNFPEAASACSEQDRGNCCRYMHAFVAIAVARYANVTGRLGVPSDMVDACLTSVSETLELYGIPSNATKYCQLGVKIPVDFRCDGRITVMEMLLVPKFEDVIRNCNISLSKEENCRSCLNAIIPYLHNLVGAEGNAILSTCRDATFATLISQSGNVSSFDIASCFFGVRRLGTQP

Solvent-accessible surface area (backbone atoms only — not comparable to full-atom values): 9700 Å² total; per-residue (Å²): 100,83,65,55,60,78,63,50,30,45,68,61,36,21,52,35,51,68,72,74,38,60,68,59,21,34,32,43,56,50,36,46,44,45,51,10,36,13,55,41,19,53,76,68,42,33,57,31,55,59,75,94,42,42,67,56,30,52,50,53,52,48,54,50,43,38,75,52,58,32,60,74,67,47,49,63,79,52,45,46,69,78,65,58,35,55,57,45,61,37,77,74,42,47,33,39,66,57,54,59,71,41,69,53,37,70,51,27,49,69,42,49,69,46,80,34,88,42,68,69,41,28,50,47,20,56,57,34,42,52,65,25,50,44,68,53,51,56,92,60,60,75,75,46,51,58,38,34,49,52,49,48,49,23,38,48,50,50,66,39,86,88,43,58,64,46,42,53,38,23,49,75,48,72,52,72,69,50,42,59,76,132

pLDDT: mean 87.45, std 9.55, range [40.0, 95.81]